Protein AF-A0A942FZU7-F1 (afdb_monomer_lite)

Sequence (211 aa):
MCASRILAIMLAAFLALPGAPLAQSGDKRADAAREQARRLQQANRALERDKAELTKEKAASEARAQEAEGRLGALRRNLAVANRRAAELGGELDALRGERDRLTQRLAETEKRLAETGDNLRRESGERKRIEALAAQHAAQHGQTIAQCEERNAKLHGEGVALLEHYRAKSCFAAALQAEPFTGLKRVEVENFVEDARDRLDGLRLAAPSR

pLDDT: mean 83.43, std 19.6, range [34.38, 98.69]

Foldseek 3Di:
DDDDDDDDDDDDDDDDDDDDDDDDDVPVVVVVVVVVVVVVVVVVVVVVVVVVVVVVVVVVVVVVVVVVVVVVVVVVVVVVVVVVVVVVVVVVVVVVVVVVVVVVVVVVVVVVVVVVVVVVVVVVVVVVVVVVVVVVVVVVVVVVVVVLLVVLVVQLVVLVVVVVVVVVPCDPVNVVVCPDPPPNPSVVVVVVVVVVSVVSNVVSDDDDDDD

Radius of gyration: 77.98 Å; chains: 1; bounding box: 155×32×197 Å

Secondary structure (DSSP, 8-state):
------------------------SHHHHHHHHHHHHHHHHHHHHHHHHHHHHHHHHHHHHHHHHHHHHHHHHHHHHHHHHHHHHHHHHHHHHHHHHHHHHHHHHHHHHHHHHHHHHHHHHHHHHHHHHHHHHHHHHHHHHHHHHHHHHHHHHHHHHHHHHHHHHHHHT--HHHHHHHT-TTT-HHHHHHHHHHHHHHHHHHHTSPPPP--

Structure (mmCIF, N/CA/C/O backbone):
data_AF-A0A942FZU7-F1
#
_entry.id   AF-A0A942FZU7-F1
#
loop_
_atom_site.group_PDB
_atom_site.id
_atom_site.type_symbol
_atom_site.label_atom_id
_atom_site.label_alt_id
_atom_site.label_comp_id
_atom_site.label_asym_id
_atom_site.label_entity_id
_atom_site.label_seq_id
_atom_site.pdbx_PDB_ins_code
_atom_site.Cartn_x
_atom_site.Cartn_y
_atom_site.Cartn_z
_atom_site.occupancy
_atom_site.B_iso_or_equiv
_atom_site.auth_seq_id
_atom_site.auth_comp_id
_atom_site.auth_asym_id
_atom_site.auth_atom_id
_atom_site.pdbx_PDB_model_num
ATOM 1 N N . MET A 1 1 ? 89.648 -3.239 -59.047 1.00 39.09 1 MET A N 1
ATOM 2 C CA . MET A 1 1 ? 88.960 -4.276 -59.845 1.00 39.09 1 MET A CA 1
ATOM 3 C C . MET A 1 1 ? 88.250 -3.530 -60.970 1.00 39.09 1 MET A C 1
ATOM 5 O O . MET A 1 1 ? 87.216 -2.937 -60.720 1.00 39.09 1 MET A O 1
ATOM 9 N N . CYS A 1 2 ? 88.936 -3.178 -62.064 1.00 37.59 2 CYS A N 1
ATOM 10 C CA . CYS A 1 2 ? 89.372 -4.059 -63.169 1.00 37.59 2 CYS A CA 1
ATOM 11 C C . CYS A 1 2 ? 88.130 -4.724 -63.791 1.00 37.59 2 CYS A C 1
ATOM 13 O O . CYS A 1 2 ? 87.451 -5.444 -63.077 1.00 37.59 2 CYS A O 1
ATOM 15 N N . ALA A 1 3 ? 87.729 -4.506 -65.043 1.00 39.06 3 ALA A N 1
ATOM 16 C CA . ALA A 1 3 ? 88.488 -4.332 -66.282 1.00 39.06 3 ALA A CA 1
ATOM 17 C C . ALA A 1 3 ? 87.652 -3.472 -67.266 1.00 39.06 3 ALA A C 1
ATOM 19 O O . ALA A 1 3 ? 86.431 -3.538 -67.242 1.00 39.06 3 ALA A O 1
ATOM 20 N N . SER A 1 4 ? 88.172 -2.541 -68.070 1.00 40.50 4 SER A N 1
ATOM 21 C CA . SER A 1 4 ? 89.326 -2.555 -68.981 1.00 40.50 4 SER A CA 1
ATOM 22 C C . SER A 1 4 ? 89.200 -3.530 -70.161 1.00 40.50 4 SER A C 1
ATOM 24 O O . SER A 1 4 ? 89.523 -4.702 -70.045 1.00 40.50 4 SER A O 1
ATOM 26 N N . ARG A 1 5 ? 88.820 -2.962 -71.314 1.00 41.66 5 ARG A N 1
ATOM 27 C CA . ARG A 1 5 ? 89.553 -3.035 -72.594 1.00 41.66 5 ARG A CA 1
ATOM 28 C C . ARG A 1 5 ? 90.058 -4.406 -73.056 1.00 41.66 5 ARG A C 1
ATOM 30 O O . ARG A 1 5 ? 91.164 -4.783 -72.697 1.00 41.66 5 ARG A O 1
ATOM 37 N N . ILE A 1 6 ? 89.338 -5.014 -73.997 1.00 48.53 6 ILE A N 1
ATOM 38 C CA . ILE A 1 6 ? 89.794 -5.988 -75.012 1.00 48.53 6 ILE A CA 1
ATOM 39 C C . ILE A 1 6 ? 88.745 -5.841 -76.140 1.00 48.53 6 ILE A C 1
ATOM 41 O O . ILE A 1 6 ? 87.562 -5.867 -75.836 1.00 48.53 6 ILE A O 1
ATOM 45 N N . LEU A 1 7 ? 88.991 -5.604 -77.425 1.00 43.97 7 LEU A N 1
ATOM 46 C CA . LEU A 1 7 ? 90.182 -5.606 -78.257 1.00 43.97 7 LEU A CA 1
ATOM 47 C C . LEU A 1 7 ? 89.818 -4.758 -79.487 1.00 43.97 7 LEU A C 1
ATOM 49 O O . LEU A 1 7 ? 88.857 -5.055 -80.194 1.00 43.97 7 LEU A O 1
ATOM 53 N N . ALA A 1 8 ? 90.575 -3.698 -79.737 1.00 38.75 8 ALA A N 1
ATOM 54 C CA . ALA A 1 8 ? 90.775 -3.228 -81.096 1.00 38.75 8 ALA A CA 1
ATOM 55 C C . ALA A 1 8 ? 91.622 -4.278 -81.825 1.00 38.75 8 ALA A C 1
ATOM 57 O O . ALA A 1 8 ? 92.575 -4.744 -81.217 1.00 38.75 8 ALA A O 1
ATOM 58 N N . ILE A 1 9 ? 91.280 -4.629 -83.067 1.00 42.62 9 ILE A N 1
ATOM 59 C CA . ILE A 1 9 ? 92.167 -4.986 -84.199 1.00 42.62 9 ILE A CA 1
ATOM 60 C C . ILE A 1 9 ? 91.301 -5.721 -85.233 1.00 42.62 9 ILE A C 1
ATOM 62 O O . ILE A 1 9 ? 90.905 -6.858 -85.021 1.00 42.62 9 ILE A O 1
ATOM 66 N N . MET A 1 10 ? 90.998 -5.039 -86.335 1.00 36.69 10 MET A N 1
ATOM 67 C CA . MET A 1 10 ? 90.989 -5.562 -87.711 1.00 36.69 10 MET A CA 1
ATOM 68 C C . MET A 1 10 ? 90.800 -4.341 -88.618 1.00 36.69 10 MET A C 1
ATOM 70 O O . MET A 1 10 ? 89.716 -4.018 -89.097 1.00 36.69 10 MET A O 1
ATOM 74 N N . LEU A 1 11 ? 91.893 -3.583 -88.709 1.00 36.12 11 LEU A N 1
ATOM 75 C CA . LEU A 1 11 ? 92.109 -2.469 -89.619 1.00 36.12 11 LEU A CA 1
ATOM 76 C C . LEU A 1 11 ? 92.790 -3.025 -90.878 1.00 36.12 11 LEU A C 1
ATOM 78 O O . LEU A 1 11 ? 93.714 -3.823 -90.745 1.00 36.12 11 LEU A O 1
ATOM 82 N N . ALA A 1 12 ? 92.402 -2.475 -92.033 1.00 36.44 12 ALA A N 1
ATOM 83 C CA . ALA A 1 12 ? 93.110 -2.492 -93.321 1.00 36.44 12 ALA A CA 1
ATOM 84 C C . ALA A 1 12 ? 93.042 -3.810 -94.121 1.00 36.44 12 ALA A C 1
ATOM 86 O O . ALA A 1 12 ? 93.213 -4.891 -93.585 1.00 36.44 12 ALA A O 1
ATOM 87 N N . ALA A 1 13 ? 92.863 -3.824 -95.437 1.00 36.22 13 ALA A N 1
ATOM 88 C CA . ALA A 1 13 ? 92.615 -2.792 -96.435 1.00 36.22 13 ALA A CA 1
ATOM 89 C C . ALA A 1 13 ? 92.307 -3.525 -97.750 1.00 36.22 13 ALA A C 1
ATOM 91 O O . ALA A 1 13 ? 93.001 -4.481 -98.073 1.00 36.22 13 ALA A O 1
ATOM 92 N N . PHE A 1 14 ? 91.329 -3.056 -98.522 1.00 35.38 14 PHE A N 1
ATOM 93 C CA . PHE A 1 14 ? 91.310 -3.187 -99.986 1.00 35.38 14 PHE A CA 1
ATOM 94 C C . PHE A 1 14 ? 90.301 -2.144 -100.505 1.00 35.38 14 PHE A C 1
ATOM 96 O O . PHE A 1 14 ? 89.102 -2.277 -100.289 1.00 35.38 14 PHE A O 1
ATOM 103 N N . LEU A 1 15 ? 90.745 -0.916 -100.800 1.00 39.41 15 LEU A N 1
ATOM 104 C CA . LEU A 1 15 ? 91.088 -0.442 -102.151 1.00 39.41 15 LEU A CA 1
ATOM 105 C C . LEU A 1 15 ? 89.980 -0.700 -103.186 1.00 39.41 15 LEU A C 1
ATOM 107 O O . LEU A 1 15 ? 89.928 -1.779 -103.763 1.00 39.41 15 LEU A O 1
ATOM 111 N N . ALA A 1 16 ? 89.143 0.319 -103.425 1.00 34.38 16 ALA A N 1
ATOM 112 C CA . ALA A 1 16 ? 88.860 0.909 -104.746 1.00 34.38 16 ALA A CA 1
ATOM 113 C C . ALA A 1 16 ? 87.584 1.783 -104.700 1.00 34.38 16 ALA A C 1
ATOM 115 O O . ALA A 1 16 ? 86.474 1.283 -104.548 1.00 34.38 16 ALA A O 1
ATOM 116 N N . LEU A 1 17 ? 87.747 3.101 -104.866 1.00 43.62 17 LEU A N 1
ATOM 117 C CA . LEU A 1 17 ? 86.750 3.972 -105.517 1.00 43.62 17 LEU A CA 1
ATOM 118 C C . LEU A 1 17 ? 86.900 3.774 -107.046 1.00 43.62 17 LEU A C 1
ATOM 120 O O . LEU A 1 17 ? 88.018 3.438 -107.449 1.00 43.62 17 LEU A O 1
ATOM 124 N N . PRO A 1 18 ? 85.890 4.021 -107.915 1.00 51.38 18 PRO A N 1
ATOM 125 C CA . PRO A 1 18 ? 84.999 5.191 -107.860 1.00 51.38 18 PRO A CA 1
ATOM 126 C C . PRO A 1 18 ? 83.527 4.938 -108.275 1.00 51.38 18 PRO A C 1
ATOM 128 O O . PRO A 1 18 ? 83.180 3.888 -108.802 1.00 51.38 18 PRO A O 1
ATOM 131 N N . GLY A 1 19 ? 82.668 5.951 -108.100 1.00 38.44 19 GLY A N 1
ATOM 132 C CA . GLY A 1 19 ? 81.395 6.053 -108.830 1.00 38.44 19 GLY A CA 1
ATOM 133 C C . GLY A 1 19 ? 80.167 6.347 -107.968 1.00 38.44 19 GLY A C 1
ATOM 134 O O . GLY A 1 19 ? 79.408 5.449 -107.625 1.00 38.44 19 GLY A O 1
ATOM 135 N N . ALA A 1 20 ? 79.925 7.625 -107.670 1.00 44.97 20 ALA A N 1
ATOM 136 C CA . ALA A 1 20 ? 78.548 8.125 -107.589 1.00 44.97 20 ALA A CA 1
ATOM 137 C C . ALA A 1 20 ? 77.977 8.205 -109.027 1.00 44.97 20 ALA A C 1
ATOM 139 O O . ALA A 1 20 ? 78.785 8.248 -109.958 1.00 44.97 20 ALA A O 1
ATOM 140 N N . PRO A 1 21 ? 76.655 8.314 -109.264 1.00 56.47 21 PRO A N 1
ATOM 141 C CA . PRO A 1 21 ? 75.568 8.551 -108.313 1.00 56.47 21 PRO A CA 1
ATOM 142 C C . PRO A 1 21 ? 74.389 7.571 -108.494 1.00 56.47 21 PRO A C 1
ATOM 144 O O . PRO A 1 21 ? 74.347 6.800 -109.443 1.00 56.47 21 PRO A O 1
ATOM 147 N N . LEU A 1 22 ? 73.410 7.615 -107.587 1.00 40.34 22 LEU A N 1
ATOM 148 C CA . LEU A 1 22 ? 71.980 7.754 -107.911 1.00 40.34 22 LEU A CA 1
ATOM 149 C C . LEU A 1 22 ? 71.156 7.619 -106.627 1.00 40.34 22 LEU A C 1
ATOM 151 O O . LEU A 1 22 ? 70.978 6.550 -106.043 1.00 40.34 22 LEU A O 1
ATOM 155 N N . ALA A 1 23 ? 70.649 8.770 -106.200 1.00 50.28 23 ALA A N 1
ATOM 156 C CA . ALA A 1 23 ? 69.466 8.876 -105.377 1.00 50.28 23 ALA A CA 1
ATOM 157 C C . ALA A 1 23 ? 68.307 8.109 -106.033 1.00 50.28 23 ALA A C 1
ATOM 159 O O . ALA A 1 23 ? 68.027 8.354 -107.200 1.00 50.28 23 ALA A O 1
ATOM 160 N N . GLN A 1 24 ? 67.662 7.209 -105.281 1.00 46.28 24 GLN A N 1
ATOM 161 C CA . GLN A 1 24 ? 66.230 6.843 -105.347 1.00 46.28 24 GLN A CA 1
ATOM 162 C C . GLN A 1 24 ? 65.976 5.548 -104.555 1.00 46.28 24 GLN A C 1
ATOM 164 O O . GLN A 1 24 ? 65.685 4.483 -105.087 1.00 46.28 24 GLN A O 1
ATOM 169 N N . SER A 1 25 ? 66.095 5.628 -103.229 1.00 44.81 25 SER A N 1
ATOM 170 C CA . SER A 1 25 ? 65.437 4.678 -102.308 1.00 44.81 25 SER A CA 1
ATOM 171 C C . SER A 1 25 ? 65.172 5.258 -100.906 1.00 44.81 25 SER A C 1
ATOM 173 O O . SER A 1 25 ? 64.647 4.561 -100.037 1.00 44.81 25 SER A O 1
ATOM 175 N N . GLY A 1 26 ? 65.479 6.547 -100.686 1.00 49.75 26 GLY A N 1
ATOM 176 C CA . GLY A 1 26 ? 65.226 7.262 -99.432 1.00 49.75 26 GLY A CA 1
ATOM 177 C C . GLY A 1 26 ? 63.754 7.616 -99.198 1.00 49.75 26 GLY A C 1
ATOM 178 O O . GLY A 1 26 ? 63.309 7.563 -98.056 1.00 49.75 26 GLY A O 1
ATOM 179 N N . ASP A 1 27 ? 62.975 7.879 -100.254 1.00 54.16 27 ASP A N 1
ATOM 180 C CA . ASP A 1 27 ? 61.601 8.391 -100.114 1.00 54.16 27 ASP A CA 1
ATOM 181 C C . ASP A 1 27 ? 60.630 7.369 -99.506 1.00 54.16 27 ASP A C 1
ATOM 183 O O . ASP A 1 27 ? 59.898 7.694 -98.577 1.00 54.16 27 ASP A O 1
ATOM 187 N N . LYS A 1 28 ? 60.701 6.085 -99.893 1.00 56.84 28 LYS A N 1
ATOM 188 C CA . LYS A 1 28 ? 59.831 5.042 -99.304 1.00 56.84 28 LYS A CA 1
ATOM 189 C C . LYS A 1 28 ? 60.127 4.775 -97.821 1.00 56.84 28 LYS A C 1
ATOM 191 O O . LYS A 1 28 ? 59.216 4.457 -97.061 1.00 56.84 28 LYS A O 1
ATOM 196 N N . ARG A 1 29 ? 61.391 4.899 -97.392 1.00 58.88 29 ARG A N 1
ATOM 197 C CA . ARG A 1 29 ? 61.785 4.764 -95.974 1.00 58.88 29 ARG A CA 1
ATOM 198 C C . ARG A 1 29 ? 61.457 6.029 -95.174 1.00 58.88 29 ARG A C 1
ATOM 200 O O . ARG A 1 29 ? 61.062 5.915 -94.018 1.00 58.88 29 ARG A O 1
ATOM 207 N N . ALA A 1 30 ? 61.573 7.210 -95.784 1.00 63.84 30 ALA A N 1
ATOM 208 C CA . ALA A 1 30 ? 61.204 8.484 -95.173 1.00 63.84 30 ALA A CA 1
ATOM 209 C C . ALA A 1 30 ? 59.684 8.615 -94.966 1.00 63.84 30 ALA A C 1
ATOM 211 O O . ALA A 1 30 ? 59.254 9.072 -93.907 1.00 63.84 30 ALA A O 1
ATOM 212 N N . ASP A 1 31 ? 58.868 8.156 -95.915 1.00 70.06 31 ASP A N 1
ATOM 213 C CA . ASP A 1 31 ? 57.407 8.180 -95.787 1.00 70.06 31 ASP A CA 1
ATOM 214 C C . ASP A 1 31 ? 56.890 7.126 -94.795 1.00 70.06 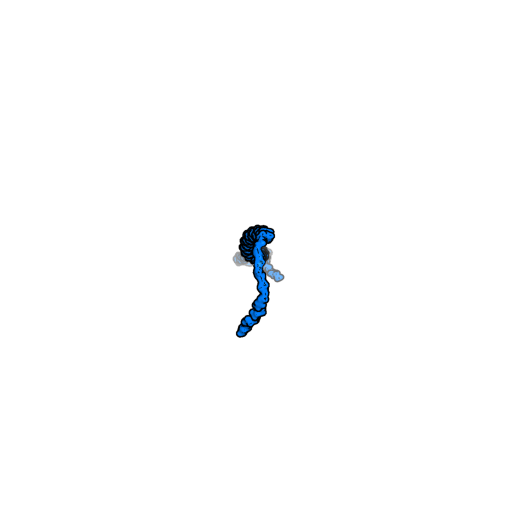31 ASP A C 1
ATOM 216 O O . ASP A 1 31 ? 56.066 7.452 -93.938 1.00 70.06 31 ASP A O 1
ATOM 220 N N . ALA A 1 32 ? 57.462 5.914 -94.780 1.00 73.50 32 ALA A N 1
ATOM 221 C CA . ALA A 1 32 ? 57.167 4.914 -93.748 1.00 73.50 32 ALA A CA 1
ATOM 222 C C . ALA A 1 32 ? 57.538 5.402 -92.330 1.00 73.50 32 ALA A C 1
ATOM 224 O O . ALA A 1 32 ? 56.783 5.191 -91.377 1.00 73.50 32 ALA A O 1
ATOM 225 N N . ALA A 1 33 ? 58.664 6.109 -92.179 1.00 76.38 33 ALA A N 1
ATOM 226 C CA . ALA A 1 33 ? 59.068 6.709 -90.906 1.00 76.38 33 ALA A CA 1
ATOM 227 C C . ALA A 1 33 ? 58.123 7.844 -90.461 1.00 76.38 33 ALA A C 1
ATOM 229 O O . ALA A 1 33 ? 57.814 7.967 -89.274 1.00 76.38 33 ALA A O 1
ATOM 230 N N . ARG A 1 34 ? 57.606 8.652 -91.397 1.00 81.00 34 ARG A N 1
ATOM 231 C CA . ARG A 1 34 ? 56.612 9.704 -91.112 1.00 81.00 34 ARG A CA 1
ATOM 232 C C . ARG A 1 34 ? 55.261 9.130 -90.691 1.00 81.00 34 ARG A C 1
ATOM 234 O O . ARG A 1 34 ? 54.642 9.658 -89.768 1.00 81.00 34 ARG A O 1
ATOM 241 N N . GLU A 1 35 ? 54.803 8.054 -91.324 1.00 82.44 35 GLU A N 1
ATOM 242 C CA . GLU A 1 35 ? 53.575 7.361 -90.919 1.00 82.44 35 GLU A CA 1
ATOM 243 C C . GLU A 1 35 ? 53.699 6.735 -89.525 1.00 82.44 35 GLU A C 1
ATOM 245 O O . GLU A 1 35 ? 52.790 6.881 -88.703 1.00 82.44 35 GLU A O 1
ATOM 250 N N . GLN A 1 36 ? 54.839 6.109 -89.214 1.00 83.25 36 GLN A N 1
ATOM 251 C CA . GLN A 1 36 ? 55.126 5.604 -87.869 1.00 83.25 36 GLN A CA 1
ATOM 252 C C . GLN A 1 36 ? 55.161 6.735 -86.832 1.00 83.25 36 GLN A C 1
ATOM 254 O O . GLN A 1 36 ? 54.542 6.609 -85.776 1.00 83.25 36 GLN A O 1
ATOM 259 N N . ALA A 1 37 ? 55.787 7.873 -87.146 1.00 84.75 37 ALA A N 1
ATOM 260 C CA . ALA A 1 37 ? 55.800 9.043 -86.268 1.00 84.75 37 ALA A CA 1
ATOM 261 C C . ALA A 1 37 ? 54.388 9.607 -86.014 1.00 84.75 37 ALA A C 1
ATOM 263 O O . ALA A 1 37 ? 54.061 9.958 -84.880 1.00 84.75 37 ALA A O 1
ATOM 264 N N . ARG A 1 38 ? 53.513 9.639 -87.031 1.00 87.44 38 ARG A N 1
ATOM 265 C CA . ARG A 1 38 ? 52.104 10.053 -86.876 1.00 87.44 38 ARG A CA 1
ATOM 266 C C . ARG A 1 38 ? 51.313 9.091 -85.989 1.00 87.44 38 ARG A C 1
ATOM 268 O O . ARG A 1 38 ? 50.569 9.553 -85.126 1.00 87.44 38 ARG A O 1
ATOM 275 N N . ARG A 1 39 ? 51.493 7.776 -86.156 1.00 88.44 39 ARG A N 1
ATOM 276 C CA . ARG A 1 39 ? 50.861 6.758 -85.294 1.00 88.44 39 ARG A CA 1
ATOM 277 C C . ARG A 1 39 ? 51.338 6.874 -83.848 1.00 88.44 39 ARG A C 1
ATOM 279 O O . ARG A 1 39 ? 50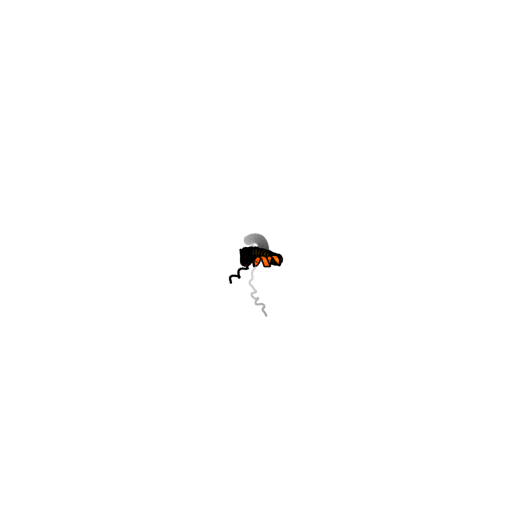.512 6.854 -82.944 1.00 88.44 39 ARG A O 1
ATOM 286 N N . LEU A 1 40 ? 52.638 7.078 -83.628 1.00 88.38 40 LEU A N 1
ATOM 287 C CA . LEU A 1 40 ? 53.199 7.314 -82.293 1.00 88.38 40 LEU A CA 1
ATOM 288 C C . LEU A 1 40 ? 52.666 8.608 -81.667 1.00 88.38 40 LEU A C 1
ATOM 290 O O . LEU A 1 40 ? 52.331 8.630 -80.487 1.00 88.38 40 LEU A O 1
ATOM 294 N N . GLN A 1 41 ? 52.517 9.680 -82.447 1.00 90.50 41 GLN A N 1
ATOM 295 C CA . GLN A 1 41 ? 51.932 10.930 -81.962 1.00 90.50 41 GLN A CA 1
ATOM 296 C C . GLN A 1 41 ? 50.449 10.770 -81.591 1.00 90.50 41 GLN A C 1
ATOM 298 O O . GLN A 1 41 ? 50.008 11.316 -80.580 1.00 90.50 41 GLN A O 1
ATOM 303 N N . GLN A 1 42 ? 49.675 10.025 -82.385 1.00 91.25 42 GLN A N 1
ATOM 304 C CA . GLN A 1 42 ? 48.279 9.699 -82.077 1.00 91.25 42 GLN A CA 1
ATOM 305 C C . GLN A 1 42 ? 48.167 8.811 -80.832 1.00 91.25 42 GLN A C 1
ATOM 307 O O . GLN A 1 42 ? 47.351 9.107 -79.964 1.00 91.25 42 GLN A O 1
ATOM 312 N N . ALA A 1 43 ? 49.027 7.797 -80.705 1.00 91.31 43 ALA A N 1
ATOM 313 C CA . ALA A 1 43 ? 49.101 6.937 -79.528 1.00 91.31 43 ALA A CA 1
ATOM 314 C C . ALA A 1 43 ? 49.472 7.731 -78.266 1.00 91.31 43 ALA A C 1
ATOM 316 O O . ALA A 1 43 ? 48.809 7.591 -77.247 1.00 91.31 43 ALA A O 1
ATOM 317 N N . ASN A 1 44 ? 50.449 8.643 -78.339 1.00 92.31 44 ASN A N 1
ATOM 318 C CA . ASN A 1 44 ? 50.787 9.526 -77.220 1.00 92.31 44 ASN A CA 1
ATOM 319 C C . ASN A 1 44 ? 49.614 10.432 -76.830 1.00 92.31 44 ASN A C 1
ATOM 321 O O . ASN A 1 44 ? 49.344 10.608 -75.650 1.00 92.31 44 ASN A O 1
ATOM 325 N N . ARG A 1 45 ? 48.870 10.978 -77.799 1.00 92.50 45 ARG A N 1
ATOM 326 C CA . ARG A 1 45 ? 47.669 11.779 -77.504 1.00 92.50 45 ARG A CA 1
ATOM 327 C C . ARG A 1 45 ? 46.551 10.951 -76.869 1.00 92.50 45 ARG A C 1
ATOM 329 O O . ARG A 1 45 ? 45.841 11.490 -76.028 1.00 92.50 45 ARG A O 1
ATOM 336 N N . ALA A 1 46 ? 46.377 9.692 -77.271 1.00 93.12 46 ALA A N 1
ATOM 337 C CA . ALA A 1 46 ? 45.427 8.777 -76.642 1.00 93.12 46 ALA A CA 1
ATOM 338 C C . ALA A 1 46 ? 45.852 8.462 -75.200 1.00 93.12 46 ALA A C 1
ATOM 340 O O . ALA A 1 46 ? 45.080 8.697 -74.283 1.00 93.12 46 ALA A O 1
ATOM 341 N N . LEU A 1 47 ? 47.121 8.103 -74.983 1.00 93.44 47 LEU A N 1
ATOM 342 C CA . LEU A 1 47 ? 47.667 7.846 -73.648 1.00 93.44 47 LEU A CA 1
ATOM 343 C C . LEU A 1 47 ? 47.562 9.058 -72.715 1.00 93.44 47 LEU A C 1
ATOM 345 O O . LEU A 1 47 ? 47.274 8.896 -71.536 1.00 93.44 47 LEU A O 1
ATOM 349 N N . GLU A 1 48 ? 47.785 10.276 -73.212 1.00 93.75 48 GLU A N 1
ATOM 350 C CA . GLU A 1 48 ? 47.609 11.488 -72.403 1.00 93.75 48 GLU A CA 1
ATOM 351 C C . GLU A 1 48 ? 46.134 11.738 -72.039 1.00 93.75 48 GLU A C 1
ATOM 353 O O . GLU A 1 48 ? 45.851 12.200 -70.934 1.00 93.75 48 GLU A O 1
ATOM 358 N N . ARG A 1 49 ? 45.179 11.382 -72.912 1.00 93.94 49 ARG A N 1
ATOM 359 C CA . ARG A 1 49 ? 43.742 11.428 -72.583 1.00 93.94 49 ARG A CA 1
ATOM 360 C C . ARG A 1 49 ? 43.378 10.378 -71.541 1.00 93.94 49 ARG A C 1
ATOM 362 O O . ARG A 1 49 ? 42.752 10.736 -70.551 1.00 93.94 49 ARG A O 1
ATOM 369 N N . ASP A 1 50 ? 43.840 9.146 -71.716 1.00 94.31 50 ASP A N 1
ATOM 370 C CA . ASP A 1 50 ? 43.568 8.044 -70.792 1.00 94.31 50 ASP A CA 1
ATOM 371 C C . ASP A 1 50 ? 44.168 8.334 -69.409 1.00 94.31 50 ASP A C 1
ATOM 373 O O . ASP A 1 50 ? 43.514 8.151 -68.388 1.00 94.31 50 ASP A O 1
ATOM 377 N N . LYS A 1 51 ? 45.388 8.889 -69.341 1.00 94.56 51 LYS A N 1
ATOM 378 C CA . LYS A 1 51 ? 45.975 9.368 -68.078 1.00 94.56 51 LYS A CA 1
ATOM 379 C C . LYS A 1 51 ? 45.137 10.478 -67.443 1.00 94.56 51 LYS A C 1
ATOM 381 O O . LYS A 1 51 ? 44.946 10.476 -66.227 1.00 94.56 51 LYS A O 1
ATOM 386 N N . ALA A 1 52 ? 44.652 11.436 -68.232 1.00 94.88 52 ALA A N 1
ATOM 387 C CA . ALA A 1 52 ? 43.807 12.517 -67.729 1.00 94.88 52 ALA A CA 1
ATOM 388 C C . ALA A 1 52 ? 42.438 12.008 -67.236 1.00 94.88 52 ALA A C 1
ATOM 390 O O . ALA A 1 52 ? 41.884 12.554 -66.285 1.00 94.88 52 ALA A O 1
ATOM 391 N N . GLU A 1 53 ? 41.890 10.964 -67.855 1.00 95.88 53 GLU A N 1
ATOM 392 C CA . GLU A 1 53 ? 40.641 10.324 -67.440 1.00 95.88 53 GLU A CA 1
ATOM 393 C C . GLU A 1 53 ?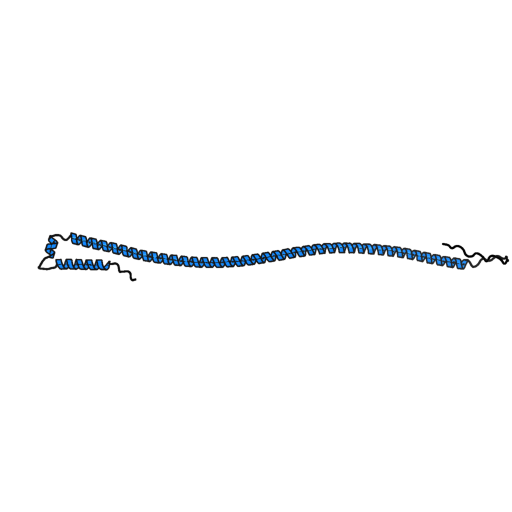 40.843 9.494 -66.169 1.00 95.88 53 GLU A C 1
ATOM 395 O O . GLU A 1 53 ? 40.182 9.749 -65.164 1.00 95.88 53 GLU A O 1
ATOM 400 N N . LEU A 1 54 ? 41.855 8.624 -66.141 1.00 95.56 54 LEU A N 1
ATOM 401 C CA . LEU A 1 54 ? 42.203 7.819 -64.966 1.00 95.56 54 LEU A CA 1
ATOM 402 C C . LEU A 1 54 ? 42.557 8.679 -63.746 1.00 95.56 54 LEU A C 1
ATOM 404 O O . LEU A 1 54 ? 42.214 8.330 -62.618 1.00 95.56 54 LEU A O 1
ATOM 408 N N . THR A 1 55 ? 43.224 9.821 -63.935 1.00 95.88 55 THR A N 1
ATOM 409 C CA . THR A 1 55 ? 43.508 10.750 -62.824 1.00 95.88 55 THR A CA 1
ATOM 410 C C . THR A 1 55 ? 42.241 11.411 -62.287 1.00 95.88 55 THR A C 1
ATOM 412 O O . THR A 1 55 ? 42.109 11.551 -61.070 1.00 95.88 55 THR A O 1
ATOM 415 N N . LYS A 1 56 ? 41.278 11.758 -63.151 1.00 96.50 56 LYS A N 1
ATOM 416 C CA . LYS A 1 56 ? 39.961 12.263 -62.727 1.00 96.50 56 LYS A CA 1
ATOM 417 C C . LYS A 1 56 ? 39.151 11.200 -61.994 1.00 96.50 56 LYS A C 1
ATOM 419 O O . LYS A 1 56 ? 38.583 11.496 -60.947 1.00 96.50 56 LYS A O 1
ATOM 424 N N . GLU A 1 57 ? 39.111 9.976 -62.511 1.00 96.12 57 GLU A N 1
ATOM 425 C CA . GLU A 1 57 ? 38.411 8.859 -61.872 1.00 96.12 57 GLU A CA 1
ATOM 426 C C . GLU A 1 57 ? 39.015 8.517 -60.513 1.00 96.12 57 GLU A C 1
ATOM 428 O O . GLU A 1 57 ? 38.282 8.356 -59.537 1.00 96.12 57 GLU A O 1
ATOM 433 N N . LYS A 1 58 ? 40.350 8.481 -60.419 1.00 96.00 58 LYS A N 1
ATOM 434 C CA . LYS A 1 58 ? 41.056 8.276 -59.154 1.00 96.00 58 LYS A CA 1
ATOM 435 C C . LYS A 1 58 ? 40.699 9.362 -58.141 1.00 96.00 58 LYS A C 1
ATOM 437 O O . LYS A 1 58 ? 40.297 9.029 -57.031 1.00 96.00 58 LYS A O 1
ATOM 442 N N . ALA A 1 59 ? 40.761 10.636 -58.534 1.00 96.56 59 ALA A N 1
ATOM 443 C CA . ALA A 1 59 ? 40.389 11.746 -57.657 1.00 96.56 59 ALA A CA 1
ATOM 444 C C . ALA A 1 59 ? 38.915 11.668 -57.213 1.00 96.56 59 ALA A C 1
ATOM 446 O O . ALA A 1 59 ? 38.600 11.888 -56.045 1.00 96.56 59 ALA A O 1
ATOM 447 N N . ALA A 1 60 ? 38.002 11.301 -58.119 1.00 97.12 60 ALA A N 1
ATOM 448 C CA . ALA A 1 60 ? 36.588 11.120 -57.797 1.00 97.12 60 ALA A CA 1
ATOM 449 C C . ALA A 1 60 ? 36.352 9.935 -56.844 1.00 97.12 60 ALA A C 1
ATOM 451 O O . ALA A 1 60 ? 35.536 10.032 -55.927 1.00 97.12 60 ALA A O 1
ATOM 452 N N . SER A 1 61 ? 37.064 8.823 -57.037 1.00 95.94 61 SER A N 1
ATOM 453 C CA . SER A 1 61 ? 36.995 7.653 -56.159 1.00 95.94 61 SER A CA 1
ATOM 454 C C . SER A 1 61 ? 37.564 7.952 -54.773 1.00 95.94 61 SER A C 1
ATOM 456 O O . SER A 1 61 ? 36.959 7.566 -53.776 1.00 95.94 61 SER A O 1
ATOM 458 N N . GLU A 1 62 ? 38.688 8.665 -54.691 1.00 96.88 62 GLU A N 1
ATOM 459 C CA . GLU A 1 62 ? 39.286 9.104 -53.425 1.00 96.88 62 GLU A CA 1
ATOM 460 C C . GLU A 1 62 ? 38.342 10.046 -52.664 1.00 96.88 62 GLU A C 1
ATOM 462 O O . GLU A 1 62 ? 38.122 9.852 -51.470 1.00 96.88 62 GLU A O 1
ATOM 467 N N . ALA A 1 63 ? 37.695 10.992 -53.354 1.00 97.25 63 ALA A N 1
ATOM 468 C CA . ALA A 1 63 ? 36.698 11.871 -52.744 1.00 97.25 63 ALA A CA 1
ATOM 469 C C . ALA A 1 63 ? 35.488 11.091 -52.190 1.00 97.25 63 ALA A C 1
ATOM 471 O O . ALA A 1 63 ? 35.052 11.335 -51.064 1.00 97.25 63 ALA A O 1
ATOM 472 N N . ARG A 1 64 ? 34.970 10.108 -52.942 1.00 97.19 64 ARG A N 1
ATOM 473 C CA . ARG A 1 64 ? 33.875 9.236 -52.474 1.00 97.19 64 ARG A CA 1
ATOM 474 C C . ARG A 1 64 ? 34.291 8.369 -51.287 1.00 97.19 64 ARG A C 1
ATOM 476 O O . ARG A 1 64 ? 33.485 8.172 -50.380 1.00 97.19 64 ARG A O 1
ATOM 483 N N . ALA A 1 65 ? 35.523 7.858 -51.279 1.00 97.00 65 ALA A N 1
ATOM 484 C CA . ALA A 1 65 ? 36.057 7.080 -50.164 1.00 97.00 65 ALA A CA 1
ATOM 485 C C . ALA A 1 65 ? 36.153 7.935 -48.891 1.00 97.00 65 ALA A C 1
ATOM 487 O O . ALA A 1 65 ? 35.639 7.529 -47.851 1.00 97.00 65 ALA A O 1
ATOM 488 N N . GLN A 1 66 ? 36.694 9.154 -48.993 1.00 97.38 66 GLN A N 1
ATOM 489 C CA . GLN A 1 66 ? 36.758 10.101 -47.875 1.00 97.38 66 GLN A CA 1
ATOM 490 C C . GLN A 1 66 ? 35.365 10.466 -47.342 1.00 97.38 66 GLN A C 1
ATOM 492 O O . GLN A 1 66 ? 35.148 10.509 -46.130 1.00 97.38 66 GLN A O 1
ATOM 497 N N . GLU A 1 67 ? 34.389 10.688 -48.226 1.00 97.69 67 GLU A N 1
ATOM 498 C CA . GLU A 1 67 ? 33.011 10.959 -47.812 1.00 97.69 67 GLU A CA 1
ATOM 499 C C . GLU A 1 67 ? 32.377 9.752 -47.101 1.00 97.69 67 GLU A C 1
ATOM 501 O O . GLU A 1 67 ? 31.741 9.903 -46.052 1.00 97.69 67 GLU A O 1
ATOM 506 N N . ALA A 1 68 ? 32.563 8.546 -47.643 1.00 97.25 68 ALA A N 1
ATOM 507 C CA . ALA A 1 68 ? 32.065 7.314 -47.043 1.00 97.25 68 ALA A CA 1
ATOM 508 C C . ALA A 1 68 ? 32.692 7.060 -45.662 1.00 97.25 68 ALA A C 1
ATOM 510 O O . ALA A 1 68 ? 31.975 6.721 -44.720 1.00 97.25 68 ALA A O 1
ATOM 511 N N . GLU A 1 69 ? 33.996 7.290 -45.507 1.00 97.50 69 GLU A N 1
ATOM 512 C CA . GLU A 1 69 ? 34.696 7.214 -44.222 1.00 97.50 69 GLU A CA 1
ATOM 513 C C . GLU A 1 69 ? 34.162 8.243 -43.219 1.00 97.50 69 GLU A C 1
ATOM 515 O O . GLU A 1 69 ? 33.896 7.901 -42.062 1.00 97.50 69 GLU A O 1
ATOM 520 N N . GLY A 1 70 ? 33.912 9.479 -43.663 1.00 98.06 70 GLY A N 1
ATOM 521 C CA . GLY A 1 70 ? 33.287 10.519 -42.847 1.00 98.06 70 GLY A CA 1
ATOM 522 C C . GLY A 1 70 ? 31.891 10.119 -42.355 1.00 98.06 70 GLY A C 1
ATOM 523 O O . GLY A 1 70 ? 31.587 10.238 -41.162 1.00 98.06 70 GLY A O 1
ATOM 524 N N . ARG A 1 71 ? 31.058 9.570 -43.250 1.00 97.81 71 ARG A N 1
ATOM 525 C CA . ARG A 1 71 ? 29.717 9.055 -42.923 1.00 97.81 71 ARG A CA 1
ATOM 526 C C . ARG A 1 71 ? 29.784 7.868 -41.962 1.00 97.81 71 ARG A C 1
ATOM 528 O O . ARG A 1 71 ? 29.048 7.851 -40.976 1.00 97.81 71 ARG A O 1
ATOM 535 N N . LEU A 1 72 ? 30.688 6.913 -42.184 1.00 97.88 72 LEU A N 1
ATOM 536 C CA . LEU A 1 72 ? 30.908 5.780 -41.278 1.00 97.88 72 LEU A CA 1
ATOM 537 C C . LEU A 1 72 ? 31.361 6.247 -39.891 1.00 97.88 72 LEU A C 1
ATOM 539 O O . LEU A 1 72 ? 30.864 5.747 -38.882 1.00 97.88 72 LEU A O 1
ATOM 543 N N . GLY A 1 73 ? 32.255 7.234 -39.821 1.00 98.25 73 GLY A N 1
ATOM 544 C CA . GLY A 1 73 ? 32.678 7.848 -38.564 1.00 98.25 73 GLY A CA 1
ATOM 545 C C . GLY A 1 73 ? 31.517 8.506 -37.814 1.00 98.25 73 GLY A C 1
ATOM 546 O O . GLY A 1 73 ? 31.366 8.307 -36.607 1.00 98.25 73 GLY A O 1
ATOM 547 N N . ALA A 1 74 ? 30.656 9.243 -38.519 1.00 97.94 74 ALA A N 1
ATOM 548 C CA . ALA A 1 74 ? 29.462 9.852 -37.934 1.00 97.94 74 ALA A CA 1
ATOM 549 C C . ALA A 1 74 ? 28.458 8.802 -37.430 1.00 97.94 74 ALA A C 1
ATOM 551 O O . ALA A 1 74 ? 28.000 8.893 -36.291 1.00 97.94 74 ALA A O 1
ATOM 552 N N . LEU A 1 75 ? 28.173 7.769 -38.228 1.00 98.00 75 LEU A N 1
ATOM 553 C CA . LEU A 1 75 ? 27.276 6.677 -37.842 1.00 98.00 75 LEU A CA 1
ATOM 554 C C . LEU A 1 75 ? 27.794 5.913 -36.620 1.00 98.00 75 LEU A C 1
ATOM 556 O O . LEU A 1 75 ? 27.022 5.643 -35.704 1.00 98.00 75 LEU A O 1
ATOM 560 N N . ARG A 1 76 ? 29.101 5.629 -36.552 1.00 98.19 76 ARG A N 1
ATOM 561 C CA . ARG A 1 76 ? 29.724 4.988 -35.381 1.00 98.19 76 ARG A CA 1
ATOM 562 C C . ARG A 1 76 ? 29.563 5.827 -34.114 1.00 98.19 76 ARG A C 1
ATOM 564 O O . ARG A 1 76 ? 29.233 5.278 -33.065 1.00 98.19 76 ARG A O 1
ATOM 571 N N . ARG A 1 77 ? 29.750 7.149 -34.203 1.00 98.31 77 ARG A N 1
ATOM 572 C CA . ARG A 1 77 ? 29.521 8.061 -33.068 1.00 98.31 77 ARG A CA 1
ATOM 573 C C . ARG A 1 77 ? 28.059 8.058 -32.628 1.00 98.31 77 ARG A C 1
ATOM 575 O O . ARG A 1 77 ? 27.790 7.934 -31.437 1.00 98.31 77 ARG A O 1
ATOM 582 N N . ASN A 1 78 ? 27.127 8.131 -33.574 1.00 98.25 78 ASN A N 1
ATOM 583 C CA . ASN A 1 78 ? 25.696 8.117 -33.273 1.00 98.25 78 ASN A CA 1
ATOM 584 C C . ASN A 1 78 ? 25.261 6.796 -32.627 1.00 98.25 78 ASN A C 1
ATOM 586 O O . ASN A 1 78 ? 24.527 6.818 -31.644 1.00 98.25 78 ASN A O 1
ATOM 590 N N . LEU A 1 79 ? 25.763 5.661 -33.121 1.00 98.25 79 LEU A N 1
ATOM 591 C CA . LEU A 1 79 ? 25.507 4.344 -32.539 1.00 98.25 79 LEU A CA 1
ATOM 592 C C . LEU A 1 79 ? 26.054 4.247 -31.110 1.00 98.25 79 LEU A C 1
ATOM 594 O O . LEU A 1 79 ? 25.363 3.756 -30.223 1.00 98.25 79 LEU A O 1
ATOM 598 N N . ALA A 1 80 ? 27.257 4.770 -30.854 1.00 98.25 80 ALA A N 1
ATOM 599 C CA . ALA A 1 80 ? 27.816 4.805 -29.505 1.00 98.25 80 ALA A CA 1
ATOM 600 C C . ALA A 1 80 ? 26.958 5.645 -28.541 1.00 98.25 80 ALA A C 1
ATOM 602 O O . ALA A 1 80 ? 26.723 5.226 -27.409 1.00 98.25 80 ALA A O 1
ATOM 603 N N . VAL A 1 81 ? 26.455 6.803 -28.984 1.00 98.44 81 VAL A N 1
ATOM 604 C CA . VAL A 1 81 ? 25.544 7.643 -28.186 1.00 98.44 81 VAL A CA 1
ATOM 605 C C . VAL A 1 81 ? 24.206 6.941 -27.947 1.00 98.44 81 VAL A C 1
ATOM 607 O O . VAL A 1 81 ? 23.721 6.930 -26.819 1.00 98.44 81 VAL A O 1
ATOM 610 N N . ALA A 1 82 ? 23.623 6.326 -28.978 1.00 98.06 82 ALA A N 1
ATOM 611 C CA . ALA A 1 82 ? 22.364 5.596 -28.864 1.00 98.06 82 ALA A CA 1
ATOM 612 C C . ALA A 1 82 ? 22.476 4.413 -27.891 1.00 98.06 82 ALA A C 1
ATOM 614 O O . ALA A 1 82 ? 21.610 4.246 -27.039 1.00 98.06 82 ALA A O 1
ATOM 615 N N . ASN A 1 83 ? 23.571 3.650 -27.952 1.00 98.31 83 ASN A N 1
ATOM 616 C CA . ASN A 1 83 ? 23.813 2.535 -27.037 1.00 98.31 83 ASN A CA 1
ATOM 617 C C . ASN A 1 83 ? 23.974 2.995 -25.584 1.00 98.31 83 ASN A C 1
ATOM 619 O O . ASN A 1 83 ? 23.466 2.334 -24.684 1.00 98.31 83 ASN A O 1
ATOM 623 N N . ARG A 1 84 ? 24.641 4.134 -25.344 1.00 98.44 84 ARG A N 1
ATOM 624 C CA . ARG A 1 84 ? 24.736 4.714 -23.993 1.00 98.44 84 ARG A CA 1
ATOM 625 C C . ARG A 1 84 ? 23.363 5.093 -23.455 1.00 98.44 84 ARG A C 1
ATOM 627 O O . ARG A 1 84 ? 23.011 4.659 -22.368 1.00 98.44 84 ARG A O 1
ATOM 634 N N . ARG A 1 85 ? 22.559 5.798 -24.255 1.00 98.31 85 ARG A N 1
ATOM 635 C CA . ARG A 1 85 ? 21.183 6.156 -23.880 1.00 98.31 85 ARG A CA 1
ATOM 636 C C . ARG A 1 85 ? 20.314 4.929 -23.623 1.00 98.31 85 ARG A C 1
ATOM 638 O O . ARG A 1 85 ? 19.531 4.924 -22.685 1.00 98.31 85 ARG A O 1
ATOM 645 N N . ALA A 1 86 ? 20.449 3.884 -24.436 1.00 98.44 86 ALA A N 1
ATOM 646 C CA . ALA A 1 86 ? 19.719 2.638 -24.231 1.00 98.44 86 ALA A CA 1
ATOM 647 C C . ALA A 1 86 ? 20.109 1.958 -22.907 1.00 98.44 86 ALA A C 1
ATOM 649 O O . ALA A 1 86 ? 19.236 1.461 -22.202 1.00 98.44 86 ALA A O 1
ATOM 650 N N . ALA A 1 87 ? 21.397 1.970 -22.549 1.00 98.38 87 ALA A N 1
ATOM 651 C CA . ALA A 1 87 ? 21.868 1.445 -21.270 1.00 98.38 87 ALA A CA 1
ATOM 652 C C . ALA A 1 87 ? 21.380 2.288 -20.077 1.00 98.38 87 ALA A C 1
ATOM 654 O O . ALA A 1 87 ? 20.938 1.723 -19.082 1.00 98.38 87 ALA A O 1
ATOM 655 N N . GLU A 1 88 ? 21.411 3.619 -20.193 1.00 98.44 88 GLU A N 1
ATOM 656 C CA . GLU A 1 88 ? 20.892 4.552 -19.181 1.00 98.44 88 GLU A CA 1
ATOM 657 C C . GLU A 1 88 ? 19.395 4.325 -18.936 1.00 98.44 88 GLU A C 1
ATOM 659 O O . GLU A 1 88 ? 18.991 4.048 -17.808 1.00 98.44 88 GLU A O 1
ATOM 664 N N . LEU A 1 89 ? 18.587 4.325 -20.001 1.00 98.50 89 LEU A N 1
ATOM 665 C CA . LEU A 1 89 ? 17.148 4.061 -19.918 1.00 98.50 89 LEU A CA 1
ATOM 666 C C . LEU A 1 89 ? 16.844 2.655 -19.384 1.00 98.50 89 LEU A C 1
ATOM 668 O O . LEU A 1 89 ? 15.874 2.473 -18.654 1.00 98.50 89 LEU A O 1
ATOM 672 N N . GLY A 1 90 ? 17.666 1.657 -19.723 1.00 98.56 90 GLY A N 1
ATOM 673 C CA . GLY A 1 90 ? 17.563 0.315 -19.148 1.00 98.56 90 GLY A CA 1
ATOM 674 C C . GLY A 1 90 ? 17.761 0.322 -17.630 1.00 98.56 90 GLY A C 1
ATOM 675 O O . GLY A 1 90 ? 16.947 -0.244 -16.903 1.00 98.56 90 GLY A O 1
ATOM 676 N N . GLY A 1 91 ? 18.786 1.030 -17.149 1.00 98.56 91 GLY A N 1
ATOM 677 C CA . GLY A 1 91 ? 19.044 1.197 -15.718 1.00 98.56 91 GLY A CA 1
ATOM 678 C C . GLY A 1 91 ? 17.926 1.944 -14.988 1.00 98.56 91 GLY A C 1
ATOM 679 O O . GLY A 1 91 ? 17.508 1.521 -13.911 1.00 98.56 91 GLY A O 1
ATOM 680 N N . GLU A 1 92 ? 17.396 3.015 -15.583 1.00 98.50 92 GLU A N 1
ATOM 681 C CA . GLU A 1 92 ? 16.252 3.755 -15.033 1.00 98.50 92 GLU A CA 1
ATOM 682 C C . GLU A 1 92 ? 14.991 2.886 -14.948 1.00 98.50 92 GLU A C 1
ATOM 684 O O . GLU A 1 92 ? 14.296 2.899 -13.931 1.00 98.50 92 GLU A O 1
ATOM 689 N N . LEU A 1 93 ? 14.706 2.084 -15.979 1.00 98.56 93 LEU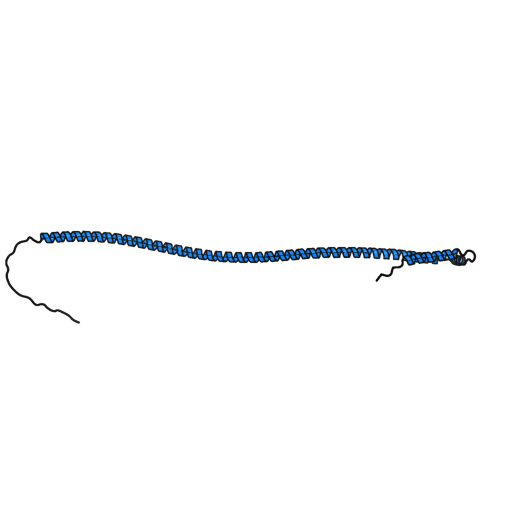 A N 1
ATOM 690 C CA . LEU A 1 93 ? 13.567 1.164 -15.976 1.00 98.56 93 LEU A CA 1
ATOM 691 C C . LEU A 1 93 ? 13.680 0.111 -14.873 1.00 98.56 93 LEU A C 1
ATOM 693 O O . LEU A 1 93 ? 12.686 -0.181 -14.206 1.00 98.56 93 LEU A O 1
ATOM 697 N N . ASP A 1 94 ? 14.865 -0.455 -14.664 1.00 98.56 94 ASP A N 1
ATOM 698 C CA . ASP A 1 94 ? 15.077 -1.446 -13.610 1.00 98.56 94 ASP A CA 1
ATOM 699 C C . ASP A 1 94 ? 15.005 -0.816 -12.210 1.00 98.56 94 ASP A C 1
ATOM 701 O O . ASP A 1 94 ? 14.418 -1.409 -11.299 1.00 98.56 94 ASP A O 1
ATOM 705 N N . ALA A 1 95 ? 15.490 0.420 -12.046 1.00 98.50 95 ALA A N 1
ATOM 706 C CA . ALA A 1 95 ? 15.324 1.183 -10.810 1.00 98.50 95 ALA A CA 1
ATOM 707 C C . ALA A 1 95 ? 13.840 1.450 -10.504 1.00 98.50 95 ALA A C 1
ATOM 709 O O . ALA A 1 95 ? 13.370 1.132 -9.408 1.00 98.50 95 ALA A O 1
ATOM 710 N N . LEU A 1 96 ? 13.077 1.942 -11.486 1.00 98.56 96 LEU A N 1
ATOM 711 C CA . LEU A 1 96 ? 11.639 2.198 -11.348 1.00 98.56 96 LEU A CA 1
ATOM 712 C C . LEU A 1 96 ? 10.847 0.919 -11.060 1.00 98.56 96 LEU A C 1
ATOM 714 O O . LEU A 1 96 ? 9.918 0.931 -10.251 1.00 98.56 96 LEU A O 1
ATOM 718 N N . ARG A 1 97 ? 11.215 -0.210 -11.678 1.00 98.62 97 ARG A N 1
ATOM 719 C CA . ARG A 1 97 ? 10.620 -1.518 -11.363 1.00 98.62 97 ARG A CA 1
ATOM 720 C C . ARG A 1 97 ? 10.866 -1.902 -9.909 1.00 98.62 97 ARG A C 1
ATOM 722 O O . ARG A 1 97 ? 9.912 -2.276 -9.228 1.00 98.62 97 ARG A O 1
ATOM 729 N N . GLY A 1 98 ? 12.101 -1.744 -9.429 1.00 98.69 98 GLY A N 1
ATOM 730 C CA . GLY A 1 98 ? 12.463 -2.007 -8.038 1.00 98.69 98 GLY A CA 1
ATOM 731 C C . GLY A 1 98 ? 11.719 -1.111 -7.045 1.00 98.69 98 GLY A C 1
ATOM 732 O O . GLY A 1 98 ? 11.249 -1.588 -6.011 1.00 98.69 98 GLY A O 1
ATOM 733 N N . GLU A 1 99 ? 11.552 0.175 -7.355 1.00 98.56 99 GLU A N 1
ATOM 734 C CA . GLU A 1 99 ? 10.747 1.093 -6.541 1.00 98.56 99 GLU A CA 1
ATOM 735 C C . GLU A 1 99 ? 9.269 0.707 -6.523 1.00 98.56 99 GLU A C 1
ATOM 737 O O . GLU A 1 99 ? 8.664 0.644 -5.451 1.00 98.56 99 GLU A O 1
ATOM 742 N N . ARG A 1 100 ? 8.697 0.376 -7.685 1.00 98.62 100 ARG A N 1
ATOM 743 C CA . ARG A 1 100 ? 7.318 -0.108 -7.799 1.00 98.62 100 ARG A CA 1
ATOM 744 C C . ARG A 1 100 ? 7.100 -1.365 -6.964 1.00 98.62 100 ARG A C 1
ATOM 746 O O . ARG A 1 100 ? 6.096 -1.448 -6.257 1.00 98.62 100 ARG A O 1
ATOM 753 N N . ASP A 1 101 ? 8.026 -2.320 -7.000 1.00 98.62 101 ASP A N 1
ATOM 754 C CA . ASP A 1 101 ? 7.932 -3.550 -6.205 1.00 98.62 101 ASP A CA 1
ATOM 755 C C . ASP A 1 101 ? 7.986 -3.258 -4.701 1.00 98.62 101 ASP A C 1
ATOM 757 O O . ASP A 1 101 ? 7.147 -3.751 -3.943 1.00 98.62 101 ASP A O 1
ATOM 761 N N . ARG A 1 102 ? 8.890 -2.373 -4.264 1.00 98.62 102 ARG A N 1
ATOM 762 C CA . ARG A 1 102 ? 8.957 -1.920 -2.864 1.00 98.62 102 ARG A CA 1
ATOM 763 C C . ARG A 1 102 ? 7.679 -1.212 -2.422 1.00 98.62 102 ARG A C 1
ATOM 765 O O . ARG A 1 102 ? 7.190 -1.468 -1.324 1.00 98.62 102 ARG A O 1
ATOM 772 N N . LEU A 1 103 ? 7.132 -0.322 -3.249 1.00 98.62 103 LEU A N 1
ATOM 773 C CA . LEU A 1 103 ? 5.881 0.378 -2.947 1.00 98.62 103 LEU A CA 1
ATOM 774 C C . LEU A 1 103 ? 4.702 -0.591 -2.870 1.00 98.62 103 LEU A C 1
ATOM 776 O O . LEU A 1 103 ? 3.887 -0.474 -1.961 1.00 98.62 103 LEU A O 1
ATOM 780 N N . THR A 1 104 ? 4.652 -1.582 -3.760 1.00 98.62 104 THR A N 1
ATOM 781 C CA . THR A 1 104 ? 3.617 -2.625 -3.751 1.00 98.62 104 THR A CA 1
ATOM 782 C C . THR A 1 104 ? 3.682 -3.456 -2.468 1.00 98.62 104 THR A C 1
ATOM 784 O O . THR A 1 104 ? 2.659 -3.686 -1.829 1.00 98.62 104 THR A O 1
ATOM 787 N N . GLN A 1 105 ? 4.884 -3.855 -2.038 1.00 98.62 105 GLN A N 1
ATOM 788 C CA . GLN A 1 105 ? 5.079 -4.575 -0.774 1.00 98.62 105 GLN A CA 1
ATOM 789 C C . GLN A 1 105 ? 4.667 -3.734 0.437 1.00 98.62 105 GLN A C 1
ATOM 791 O O . GLN A 1 105 ? 3.960 -4.225 1.315 1.00 98.62 105 GLN A O 1
ATOM 796 N N . ARG A 1 106 ? 5.064 -2.455 0.470 1.00 98.56 106 ARG A N 1
ATOM 797 C CA . ARG A 1 106 ? 4.674 -1.529 1.542 1.00 98.56 106 ARG A CA 1
ATOM 798 C C . ARG A 1 106 ? 3.165 -1.334 1.592 1.00 98.56 106 ARG A C 1
ATOM 800 O O . ARG A 1 106 ? 2.611 -1.345 2.684 1.00 98.56 106 ARG A O 1
ATOM 807 N N . LEU A 1 107 ? 2.510 -1.186 0.440 1.00 98.69 107 LEU A N 1
ATOM 808 C CA . LEU A 1 107 ? 1.059 -1.051 0.363 1.00 98.69 107 LEU A CA 1
ATOM 809 C C . LEU A 1 107 ? 0.372 -2.285 0.962 1.00 98.69 107 LEU A C 1
ATOM 811 O O . LEU A 1 107 ? -0.419 -2.139 1.892 1.00 98.69 107 LEU A O 1
ATOM 815 N N . ALA A 1 108 ? 0.764 -3.486 0.530 1.00 98.62 108 ALA A N 1
ATOM 816 C CA . ALA A 1 108 ? 0.215 -4.737 1.051 1.00 98.62 108 ALA A CA 1
ATOM 817 C C . ALA A 1 108 ? 0.427 -4.890 2.571 1.00 98.62 108 ALA A C 1
ATOM 819 O O . ALA A 1 108 ? -0.477 -5.311 3.294 1.00 98.62 108 ALA A O 1
ATOM 820 N N . GLU A 1 109 ? 1.602 -4.512 3.087 1.00 98.56 109 GLU A N 1
ATOM 821 C CA . GLU A 1 109 ? 1.864 -4.520 4.528 1.00 98.56 109 GLU A CA 1
ATOM 822 C C . GLU A 1 109 ? 0.973 -3.516 5.275 1.00 98.56 109 GLU A C 1
ATOM 824 O O . GLU A 1 109 ? 0.406 -3.845 6.320 1.00 98.56 109 GLU A O 1
ATOM 829 N N . THR A 1 110 ? 0.817 -2.300 4.746 1.00 98.44 110 THR A N 1
ATOM 830 C CA . THR A 1 110 ? -0.035 -1.278 5.368 1.00 98.44 110 THR A CA 1
ATOM 831 C C . THR A 1 110 ? -1.510 -1.659 5.354 1.00 98.44 110 THR A C 1
ATOM 833 O O . THR A 1 110 ? -2.184 -1.458 6.361 1.00 98.44 110 THR A O 1
ATOM 836 N N . GLU A 1 111 ? -2.005 -2.265 4.275 1.00 98.56 111 GLU A N 1
ATOM 837 C CA . GLU A 1 111 ? -3.379 -2.766 4.180 1.00 98.56 111 GLU A CA 1
ATOM 838 C C . GLU A 1 111 ? -3.632 -3.880 5.196 1.00 98.56 111 GLU A C 1
ATOM 840 O O . GLU A 1 111 ? -4.642 -3.858 5.901 1.00 98.56 111 GLU A O 1
ATOM 845 N N . LYS A 1 112 ? -2.678 -4.808 5.352 1.00 98.62 112 LYS A N 1
ATOM 846 C CA . LYS A 1 112 ? -2.749 -5.857 6.374 1.00 98.62 112 LYS A CA 1
ATOM 847 C C . LYS A 1 112 ? -2.805 -5.268 7.787 1.00 98.62 112 LYS A C 1
ATOM 849 O O . LYS A 1 112 ? -3.690 -5.626 8.559 1.00 98.62 112 LYS A O 1
ATOM 854 N N . ARG A 1 113 ? -1.909 -4.330 8.116 1.00 98.56 113 ARG A N 1
ATOM 855 C CA . ARG A 1 113 ? -1.902 -3.651 9.426 1.00 98.56 113 ARG A CA 1
ATOM 856 C C . ARG A 1 113 ? -3.198 -2.873 9.668 1.00 98.56 113 ARG A C 1
ATOM 858 O O . ARG A 1 113 ? -3.703 -2.849 10.790 1.00 98.56 113 ARG A O 1
ATOM 865 N N . LEU A 1 114 ? -3.758 -2.249 8.633 1.00 98.62 114 LEU A N 1
ATOM 866 C CA . LEU A 1 114 ? -5.025 -1.530 8.733 1.00 98.62 114 LEU A CA 1
ATOM 867 C C . LEU A 1 114 ? -6.196 -2.486 9.007 1.00 98.62 114 LEU A C 1
ATOM 869 O O . LEU A 1 114 ? -7.036 -2.196 9.855 1.00 98.62 114 LEU A O 1
ATOM 873 N N . ALA A 1 115 ? -6.230 -3.643 8.344 1.00 98.56 115 ALA A N 1
ATOM 874 C CA . ALA A 1 115 ? -7.230 -4.673 8.611 1.00 98.56 115 ALA A CA 1
ATOM 875 C C . ALA A 1 115 ? -7.120 -5.209 10.050 1.00 98.56 115 ALA A C 1
ATOM 877 O O . ALA A 1 115 ? -8.115 -5.245 10.770 1.00 98.56 115 ALA A O 1
ATOM 878 N N . GLU A 1 116 ? -5.905 -5.538 10.501 1.00 98.50 116 GLU A N 1
ATOM 879 C CA . GLU A 1 116 ? -5.644 -6.028 11.863 1.00 98.50 116 GLU A CA 1
ATOM 880 C C . GLU A 1 116 ? -6.049 -5.008 12.936 1.00 98.50 116 GLU A C 1
ATOM 882 O O . GLU A 1 116 ? -6.723 -5.349 13.909 1.00 98.50 116 GLU A O 1
ATOM 887 N N . THR A 1 117 ? -5.687 -3.737 12.753 1.00 98.44 117 THR A N 1
ATOM 888 C CA . THR A 1 117 ? -6.078 -2.662 13.681 1.00 98.44 117 THR A CA 1
ATOM 889 C C . THR A 1 117 ? -7.585 -2.410 13.669 1.00 98.44 117 THR A C 1
ATOM 891 O O . THR A 1 117 ? -8.175 -2.214 14.731 1.00 98.44 117 THR A O 1
ATOM 894 N N . GLY A 1 118 ? -8.231 -2.482 12.501 1.00 98.62 118 GLY A N 1
ATOM 895 C CA . GLY A 1 118 ? -9.684 -2.394 12.373 1.00 98.62 118 GLY A CA 1
ATOM 896 C C . GLY A 1 118 ? -10.417 -3.513 13.116 1.00 98.62 118 GLY A C 1
ATOM 897 O O . GLY A 1 118 ? -11.396 -3.249 13.818 1.00 98.62 118 GLY A O 1
ATOM 898 N N . ASP A 1 119 ? -9.933 -4.750 13.014 1.00 98.50 119 ASP A N 1
ATOM 899 C CA . ASP A 1 119 ? -10.511 -5.894 13.722 1.00 98.50 119 ASP A CA 1
ATOM 900 C C . ASP A 1 119 ? -10.290 -5.812 15.236 1.00 98.50 119 ASP A C 1
ATOM 902 O O . ASP A 1 119 ? -11.222 -6.071 16.003 1.00 98.50 119 ASP A O 1
ATOM 906 N N . ASN A 1 120 ? -9.103 -5.386 15.679 1.00 98.44 120 ASN A N 1
ATOM 907 C CA . ASN A 1 120 ? -8.821 -5.170 17.099 1.00 98.44 120 ASN A CA 1
ATOM 908 C C . ASN A 1 120 ? -9.736 -4.096 17.692 1.00 98.44 120 ASN A C 1
ATOM 910 O O . ASN A 1 120 ? -10.373 -4.337 18.715 1.00 98.44 120 ASN A O 1
ATOM 914 N N . LEU A 1 121 ? -9.909 -2.964 17.004 1.00 98.56 121 LEU A N 1
ATOM 915 C CA . LEU A 1 121 ? -10.791 -1.892 17.464 1.00 98.56 121 LEU A CA 1
ATOM 916 C C . LEU A 1 121 ? -12.252 -2.356 17.584 1.00 98.56 121 LEU A C 1
ATOM 918 O O . LEU A 1 121 ? -12.950 -1.991 18.532 1.00 98.56 121 LEU A O 1
ATOM 922 N N . ARG A 1 122 ? -12.733 -3.183 16.646 1.00 98.44 122 ARG A N 1
ATOM 923 C CA . ARG A 1 122 ? -14.084 -3.766 16.727 1.00 98.44 122 ARG A CA 1
ATOM 924 C C . ARG A 1 122 ? -14.227 -4.701 17.925 1.00 98.44 122 ARG A C 1
ATOM 926 O O . ARG A 1 122 ? -15.258 -4.651 18.596 1.00 98.44 122 ARG A O 1
ATOM 933 N N . ARG A 1 123 ? -13.217 -5.536 18.195 1.00 98.25 123 ARG A N 1
ATOM 934 C CA . ARG A 1 123 ? -13.202 -6.442 19.355 1.00 98.25 123 ARG A CA 1
ATOM 935 C C . ARG A 1 123 ? -13.211 -5.656 20.660 1.00 98.25 123 ARG A C 1
ATOM 937 O O . ARG A 1 123 ? -14.123 -5.853 21.456 1.00 98.25 123 ARG A O 1
ATOM 944 N N . GLU A 1 124 ? -12.293 -4.709 20.821 1.00 98.12 124 GLU A N 1
ATOM 945 C CA . GLU A 1 124 ? -12.202 -3.861 22.014 1.00 98.12 124 GLU A CA 1
ATOM 946 C C . GLU A 1 124 ? -13.479 -3.045 22.234 1.00 98.12 124 GLU A C 1
ATOM 948 O O . GLU A 1 124 ? -13.989 -2.967 23.349 1.00 98.12 124 GLU A O 1
ATOM 953 N N . SER A 1 125 ? -14.063 -2.480 21.171 1.00 98.25 125 SER A N 1
ATOM 954 C CA . SER A 1 125 ? -15.346 -1.776 21.267 1.00 98.25 125 SER A CA 1
ATOM 955 C C . SER A 1 125 ? -16.476 -2.703 21.728 1.00 98.25 125 SER A C 1
ATOM 957 O O . SER A 1 125 ? -17.309 -2.310 22.548 1.00 98.25 125 SER A O 1
ATOM 959 N N . GLY A 1 126 ? -16.507 -3.940 21.225 1.00 98.31 126 GLY A N 1
ATOM 960 C CA . GLY A 1 126 ? -17.468 -4.956 21.643 1.00 98.31 126 GLY A CA 1
ATOM 961 C C . GLY A 1 126 ? -17.296 -5.368 23.106 1.00 98.31 126 GLY A C 1
ATOM 962 O O . GLY A 1 126 ? -18.278 -5.426 23.845 1.00 98.31 126 GLY A O 1
ATOM 963 N N . GLU A 1 127 ? -16.062 -5.616 23.540 1.00 98.12 127 GLU A N 1
ATOM 964 C CA . GLU A 1 127 ? -15.733 -5.955 24.928 1.00 98.12 127 GLU A CA 1
ATOM 965 C C . GLU A 1 127 ? -16.067 -4.815 25.883 1.00 98.12 127 GLU A C 1
ATOM 967 O O . GLU A 1 127 ? -16.738 -5.037 26.890 1.00 98.12 127 GLU A O 1
ATOM 972 N N . ARG A 1 128 ? -15.705 -3.582 25.524 1.00 98.38 128 ARG A N 1
ATOM 973 C CA . ARG A 1 128 ? -16.027 -2.395 26.313 1.00 98.38 128 ARG A CA 1
ATOM 974 C C . ARG A 1 128 ? -17.532 -2.256 26.529 1.00 98.38 128 ARG A C 1
ATOM 976 O O . ARG A 1 128 ? -17.960 -2.092 27.666 1.00 98.38 128 ARG A O 1
ATOM 983 N N . LYS A 1 129 ? -18.344 -2.401 25.476 1.00 98.31 129 LYS A N 1
ATOM 984 C CA . LYS A 1 129 ? -19.814 -2.360 25.595 1.00 98.31 129 LYS A CA 1
ATOM 985 C C . LYS A 1 129 ? -20.358 -3.467 26.500 1.00 98.31 129 LYS A C 1
ATOM 987 O O . LYS A 1 129 ? -21.299 -3.230 27.251 1.00 98.31 129 LYS A O 1
ATOM 992 N N . ARG A 1 130 ? -19.783 -4.674 26.441 1.00 98.25 130 ARG A N 1
ATOM 993 C CA . ARG A 1 130 ? -20.175 -5.789 27.322 1.00 98.25 130 ARG A CA 1
ATOM 994 C C . ARG A 1 130 ? -19.847 -5.489 28.781 1.00 98.25 130 ARG A C 1
ATOM 996 O O . ARG A 1 130 ? -20.699 -5.698 29.637 1.00 98.25 130 ARG A O 1
ATOM 1003 N N . ILE A 1 131 ? -18.648 -4.979 29.054 1.00 98.31 131 ILE A N 1
ATOM 1004 C CA . ILE A 1 131 ? -18.223 -4.599 30.406 1.00 98.31 131 ILE A CA 1
ATOM 1005 C C . ILE A 1 131 ? -19.102 -3.467 30.941 1.00 98.31 131 ILE A C 1
ATOM 1007 O O . ILE A 1 131 ? -19.580 -3.558 32.065 1.00 98.31 131 ILE A O 1
ATOM 1011 N N . GLU A 1 132 ? -19.372 -2.438 30.135 1.00 98.19 132 GLU A N 1
ATOM 1012 C CA . GLU A 1 132 ? -20.260 -1.331 30.509 1.00 98.19 132 GLU A CA 1
ATOM 1013 C C . GLU A 1 132 ? -21.680 -1.831 30.830 1.00 98.19 132 GLU A C 1
ATOM 1015 O O . GLU A 1 132 ? -22.258 -1.428 31.840 1.00 98.19 132 GLU A O 1
ATOM 1020 N N . ALA A 1 133 ? -22.223 -2.763 30.038 1.00 98.12 133 ALA A N 1
ATOM 1021 C CA . ALA A 1 133 ? -23.532 -3.362 30.299 1.00 98.12 133 ALA A CA 1
ATOM 1022 C C . ALA A 1 133 ? -23.559 -4.191 31.596 1.00 98.12 133 ALA A C 1
ATOM 1024 O O . ALA A 1 133 ? -24.492 -4.058 32.389 1.00 98.12 133 ALA A O 1
ATOM 1025 N N . LEU A 1 134 ? -22.529 -5.009 31.841 1.00 98.06 134 LEU A N 1
ATOM 1026 C CA . LEU A 1 134 ? -22.400 -5.783 33.080 1.00 98.06 134 LEU A CA 1
ATOM 1027 C C . LEU A 1 134 ? -22.251 -4.866 34.298 1.00 98.06 134 LEU A C 1
ATOM 1029 O O . LEU A 1 134 ? -22.916 -5.074 35.310 1.00 98.06 134 LEU A O 1
ATOM 1033 N N . ALA A 1 135 ? -21.430 -3.821 34.197 1.00 98.12 135 ALA A N 1
ATOM 1034 C CA . ALA A 1 135 ? -21.254 -2.841 35.262 1.00 98.12 135 ALA A CA 1
ATOM 1035 C C . ALA A 1 135 ? -22.570 -2.115 35.581 1.00 98.12 135 ALA A C 1
ATOM 1037 O O . ALA A 1 135 ? -22.920 -1.976 36.752 1.00 98.12 135 ALA A O 1
ATOM 1038 N N . ALA A 1 136 ? -23.333 -1.714 34.560 1.00 98.06 136 ALA A N 1
ATOM 1039 C CA . ALA A 1 136 ? -24.648 -1.103 34.741 1.00 98.06 136 ALA A CA 1
ATOM 1040 C C . ALA A 1 136 ? -25.645 -2.063 35.412 1.00 98.06 136 ALA A C 1
ATOM 1042 O O . ALA A 1 136 ? -26.373 -1.661 36.320 1.00 98.06 136 ALA A O 1
ATOM 1043 N N . GLN A 1 137 ? -25.647 -3.340 35.015 1.00 97.75 137 GLN A N 1
ATOM 1044 C CA . GLN A 1 137 ? -26.487 -4.366 35.631 1.00 97.75 137 GLN A CA 1
ATOM 1045 C C . GLN A 1 137 ? -26.135 -4.575 37.109 1.00 97.75 137 GLN A C 1
ATOM 1047 O O . GLN A 1 137 ? -27.028 -4.560 37.957 1.00 97.75 137 GLN A O 1
ATOM 1052 N N . HIS A 1 138 ? -24.848 -4.726 37.430 1.00 96.81 138 HIS A N 1
ATOM 1053 C CA . HIS A 1 138 ? -24.384 -4.866 38.809 1.00 96.81 138 HIS A CA 1
ATOM 1054 C C . HIS A 1 138 ? -24.720 -3.631 39.647 1.00 96.81 138 HIS A C 1
ATOM 1056 O O . HIS A 1 138 ? -25.236 -3.769 40.753 1.00 96.81 138 HIS A O 1
ATOM 1062 N N . ALA A 1 139 ? -24.496 -2.425 39.121 1.00 97.44 139 ALA A N 1
ATOM 1063 C CA . ALA A 1 139 ? -24.843 -1.187 39.813 1.00 97.44 139 ALA A CA 1
ATOM 1064 C C . ALA A 1 139 ? -26.347 -1.103 40.118 1.00 97.44 139 ALA A C 1
ATOM 1066 O O . ALA A 1 139 ? -26.726 -0.750 41.234 1.00 97.44 139 ALA A O 1
ATOM 1067 N N . ALA A 1 140 ? -27.207 -1.491 39.170 1.00 97.00 140 ALA A N 1
ATOM 1068 C CA . ALA A 1 140 ? -28.652 -1.534 39.381 1.00 97.00 140 ALA A CA 1
ATOM 1069 C C . ALA A 1 140 ? -29.055 -2.563 40.453 1.00 97.00 140 ALA A C 1
ATOM 1071 O O . ALA A 1 140 ? -29.848 -2.247 41.340 1.00 97.00 140 ALA A O 1
ATOM 1072 N N . GLN A 1 141 ? -28.483 -3.771 40.416 1.00 96.50 141 GLN A N 1
ATOM 1073 C CA . GLN A 1 141 ? -28.738 -4.818 41.416 1.00 96.50 141 GLN A CA 1
ATOM 1074 C C . GLN A 1 141 ? -28.283 -4.401 42.819 1.00 96.50 141 GLN A C 1
ATOM 1076 O O . GLN A 1 141 ? -29.018 -4.575 43.796 1.00 96.50 141 GLN A O 1
ATOM 1081 N N . HIS A 1 142 ? -27.090 -3.815 42.931 1.00 95.19 142 HIS A N 1
ATOM 1082 C CA . HIS A 1 142 ? -26.589 -3.290 44.196 1.00 95.19 142 HIS A CA 1
ATOM 1083 C C . HIS A 1 142 ? -27.455 -2.138 44.705 1.00 95.19 142 HIS A C 1
ATOM 1085 O O . HIS A 1 142 ? -27.815 -2.142 45.878 1.00 95.19 142 HIS A O 1
ATOM 1091 N N . GLY A 1 143 ? -27.865 -1.212 43.833 1.00 96.06 143 GLY A N 1
ATOM 1092 C CA . GLY A 1 143 ? -28.777 -0.125 44.190 1.00 96.06 143 GLY A CA 1
ATOM 1093 C C . GLY A 1 143 ? -30.112 -0.631 44.742 1.00 96.06 143 GLY A C 1
ATOM 1094 O O . GLY A 1 143 ? -30.557 -0.165 45.787 1.00 96.06 143 GLY A O 1
ATOM 1095 N N . GLN A 1 144 ? -30.714 -1.644 44.108 1.00 95.50 144 GLN A N 1
ATOM 1096 C CA . GLN A 1 144 ? -31.937 -2.283 44.612 1.00 95.50 144 GLN A CA 1
ATOM 1097 C C . GLN A 1 144 ? -31.723 -2.961 45.969 1.00 95.50 144 GLN A C 1
ATOM 1099 O O . GLN A 1 144 ? -32.566 -2.844 46.854 1.00 95.50 144 GLN A O 1
ATOM 1104 N N . THR A 1 145 ? -30.594 -3.649 46.146 1.00 93.06 145 THR A N 1
ATOM 1105 C CA . THR A 1 145 ? -30.264 -4.327 47.407 1.00 93.06 145 THR A CA 1
ATOM 1106 C C . THR A 1 145 ? -30.078 -3.318 48.541 1.00 93.06 145 THR A C 1
ATOM 1108 O O . THR A 1 145 ? -30.622 -3.510 49.625 1.00 93.06 145 THR A O 1
ATOM 1111 N N . ILE A 1 146 ? -29.360 -2.218 48.291 1.00 95.12 146 ILE A N 1
ATOM 1112 C CA . ILE A 1 146 ? -29.164 -1.138 49.266 1.00 95.12 146 ILE A CA 1
ATOM 1113 C C . ILE A 1 146 ? -30.509 -0.497 49.615 1.00 95.12 146 ILE A C 1
ATOM 1115 O O . ILE A 1 146 ? -30.827 -0.411 50.797 1.00 95.12 146 ILE A O 1
ATOM 1119 N N . ALA A 1 147 ? -31.339 -0.154 48.626 1.00 95.25 147 ALA A N 1
ATOM 1120 C CA . ALA A 1 147 ? -32.660 0.428 48.870 1.00 95.25 147 ALA A CA 1
ATOM 1121 C C . ALA A 1 147 ? -33.559 -0.486 49.727 1.00 95.25 147 ALA A C 1
ATOM 1123 O O . ALA A 1 147 ? -34.216 -0.022 50.656 1.00 95.25 147 ALA A O 1
ATOM 1124 N N . GLN A 1 148 ? -33.546 -1.800 49.474 1.00 92.31 148 GLN A N 1
ATOM 1125 C CA . GLN A 1 148 ? -34.277 -2.771 50.299 1.00 92.31 148 GLN A CA 1
ATOM 1126 C C . GLN A 1 148 ? -33.726 -2.852 51.729 1.00 92.31 148 GLN A C 1
ATOM 1128 O O . GLN A 1 148 ? -34.498 -2.966 52.682 1.00 92.31 148 GLN A O 1
ATOM 1133 N N . CYS A 1 149 ? -32.402 -2.796 51.900 1.00 91.19 149 CYS A N 1
ATOM 1134 C CA . CYS A 1 149 ? -31.773 -2.757 53.219 1.00 91.19 149 CYS A CA 1
ATOM 1135 C C . CYS A 1 149 ? -32.136 -1.476 53.982 1.00 91.19 149 CYS A C 1
ATOM 1137 O O . CYS A 1 149 ? -32.472 -1.551 55.162 1.00 91.19 149 CYS A O 1
ATOM 1139 N N . GLU A 1 150 ? -32.110 -0.318 53.323 1.00 94.12 150 GLU A N 1
ATOM 1140 C CA . GLU A 1 150 ? -32.510 0.967 53.905 1.00 94.12 150 GLU A CA 1
ATOM 1141 C C . GLU A 1 150 ? -33.979 0.950 54.339 1.00 94.12 150 GLU A C 1
ATOM 1143 O O . GLU A 1 150 ? -34.287 1.315 55.474 1.00 94.12 150 GLU A O 1
ATOM 1148 N N . GLU A 1 151 ? -34.879 0.445 53.489 1.00 93.94 151 GLU A N 1
ATOM 1149 C CA . GLU A 1 151 ? -36.304 0.323 53.808 1.00 93.94 151 GLU A CA 1
ATOM 1150 C C . GLU A 1 151 ? -36.544 -0.601 55.012 1.00 93.94 151 GLU A C 1
ATOM 1152 O O . GLU A 1 151 ? -37.301 -0.261 55.924 1.00 93.94 151 GLU A O 1
ATOM 1157 N N . ARG A 1 152 ? -35.882 -1.764 55.054 1.00 91.25 152 ARG A N 1
ATOM 1158 C CA . ARG A 1 152 ? -35.992 -2.698 56.187 1.00 91.25 152 ARG A CA 1
ATOM 1159 C C . ARG A 1 152 ? -35.427 -2.105 57.470 1.00 91.25 152 ARG A C 1
ATOM 1161 O O . ARG A 1 152 ? -36.063 -2.237 58.511 1.00 91.25 152 ARG A O 1
ATOM 1168 N N . ASN A 1 153 ? -34.286 -1.421 57.401 1.00 92.62 153 ASN A N 1
ATOM 1169 C CA . ASN A 1 153 ? -33.692 -0.749 58.556 1.00 92.62 153 ASN A CA 1
ATOM 1170 C C . ASN A 1 153 ? -34.608 0.360 59.091 1.00 92.62 153 ASN A C 1
ATOM 1172 O O . ASN A 1 153 ? -34.787 0.468 60.304 1.00 92.62 153 ASN A O 1
ATOM 1176 N N . ALA A 1 154 ? -35.232 1.143 58.206 1.00 94.12 154 ALA A N 1
ATOM 1177 C CA . ALA A 1 154 ? -36.201 2.163 58.594 1.00 94.12 154 ALA A CA 1
ATOM 1178 C C . ALA A 1 154 ? -37.428 1.549 59.291 1.00 94.12 154 ALA A C 1
ATOM 1180 O O . ALA A 1 154 ? -37.840 2.032 60.347 1.00 94.12 154 ALA A O 1
ATOM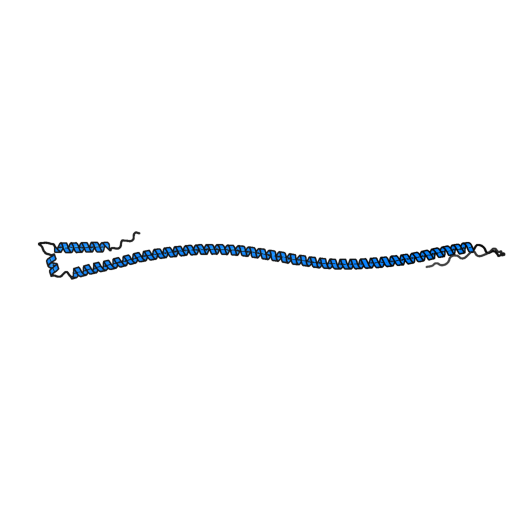 1181 N N . LYS A 1 155 ? -37.974 0.448 58.751 1.00 93.06 155 LYS A N 1
ATOM 1182 C CA . LYS A 1 155 ? -39.082 -0.297 59.376 1.00 93.06 155 LYS A CA 1
ATOM 1183 C C . LYS A 1 155 ? -38.686 -0.877 60.733 1.00 93.06 155 LYS A C 1
ATOM 1185 O O . LYS A 1 155 ? -39.423 -0.703 61.696 1.00 93.06 155 LYS A O 1
ATOM 1190 N N . LEU A 1 156 ? -37.508 -1.494 60.831 1.00 93.00 156 LEU A N 1
ATOM 1191 C CA . LEU A 1 156 ? -36.998 -2.086 62.069 1.00 93.00 156 LEU A CA 1
ATOM 1192 C C . LEU A 1 156 ? -36.851 -1.034 63.173 1.00 93.00 156 LEU A C 1
ATOM 1194 O O . LEU A 1 156 ? -37.266 -1.258 64.307 1.00 93.00 156 LEU A O 1
ATOM 1198 N N . HIS A 1 157 ? -36.293 0.128 62.831 1.00 92.75 157 HIS A N 1
ATOM 1199 C CA . HIS A 1 157 ? -36.199 1.253 63.753 1.00 92.75 157 HIS A CA 1
ATOM 1200 C C . HIS A 1 157 ? -37.589 1.734 64.197 1.00 92.75 157 HIS A C 1
ATOM 1202 O O . HIS A 1 157 ? -37.803 1.966 65.385 1.00 92.75 157 HIS A O 1
ATOM 1208 N N . GLY A 1 158 ? -38.542 1.851 63.266 1.00 91.81 158 GLY A N 1
ATOM 1209 C CA . GLY A 1 158 ? -39.926 2.227 63.565 1.00 91.81 158 GLY A CA 1
ATOM 1210 C C . GLY A 1 158 ? -40.614 1.271 64.543 1.00 91.81 158 GLY A C 1
ATOM 1211 O O . GLY A 1 158 ? -41.165 1.724 65.545 1.00 91.81 158 GLY A O 1
ATOM 1212 N N . GLU A 1 159 ? -40.524 -0.039 64.301 1.00 90.44 159 GLU A N 1
ATOM 1213 C CA . GLU A 1 159 ? -41.068 -1.067 65.201 1.00 90.44 159 GLU A CA 1
ATOM 1214 C C . GLU A 1 159 ? -40.374 -1.038 66.574 1.00 90.44 159 GLU A C 1
ATOM 1216 O O . GLU A 1 159 ? -41.035 -1.114 67.609 1.00 90.44 159 GLU A O 1
ATOM 1221 N N . GLY A 1 160 ? -39.051 -0.833 66.615 1.00 88.31 160 GLY A N 1
ATOM 1222 C CA . GLY A 1 160 ? -38.302 -0.681 67.866 1.00 88.31 160 GLY A CA 1
ATOM 1223 C C . GLY A 1 160 ? -38.760 0.520 68.703 1.00 88.31 160 GLY A C 1
ATOM 1224 O O . GLY A 1 160 ? -38.970 0.390 69.910 1.00 88.31 160 GLY A O 1
ATOM 1225 N N . VAL A 1 161 ? -38.971 1.679 68.069 1.00 90.19 161 VAL A N 1
ATOM 1226 C CA . VAL A 1 161 ? -39.520 2.874 68.735 1.00 90.19 161 VAL A CA 1
ATOM 1227 C C . VAL A 1 161 ? -40.946 2.621 69.228 1.00 90.19 161 VAL A C 1
ATOM 1229 O O . VAL A 1 161 ? -41.258 2.964 70.368 1.00 90.19 161 VAL A O 1
ATOM 1232 N N . ALA A 1 162 ? -41.799 1.983 68.421 1.00 86.81 162 ALA A N 1
ATOM 1233 C CA . ALA A 1 162 ? -43.167 1.649 68.817 1.00 86.81 162 ALA A CA 1
ATOM 1234 C C . ALA A 1 162 ? -43.206 0.725 70.048 1.00 86.81 162 ALA A C 1
ATOM 1236 O O . ALA A 1 162 ? -44.003 0.947 70.963 1.00 86.81 162 ALA A O 1
ATOM 1237 N N . LEU A 1 163 ? -42.305 -0.263 70.115 1.00 87.56 163 LEU A N 1
ATOM 1238 C CA . LEU A 1 163 ? -42.166 -1.152 71.271 1.00 87.56 163 LEU A CA 1
ATOM 1239 C C . LEU A 1 163 ? -41.773 -0.384 72.543 1.00 87.56 163 LEU A C 1
ATOM 1241 O O . LEU A 1 163 ? -42.347 -0.610 73.611 1.00 87.56 163 LEU A O 1
ATOM 1245 N N . LEU A 1 164 ? -40.806 0.535 72.428 1.00 84.94 164 LEU A N 1
ATOM 1246 C CA . LEU A 1 164 ? -40.341 1.368 73.541 1.00 84.94 164 LEU A CA 1
ATOM 1247 C C . LEU A 1 164 ? -41.436 2.315 74.043 1.00 84.94 164 LEU A C 1
ATOM 1249 O O . LEU A 1 164 ? -41.613 2.445 75.254 1.00 84.94 164 LEU A O 1
ATOM 1253 N N . GLU A 1 165 ? -42.194 2.940 73.141 1.00 85.94 165 GLU A N 1
ATOM 1254 C CA . GLU A 1 165 ? -43.325 3.798 73.509 1.00 85.94 165 GLU A CA 1
ATOM 1255 C C . GLU A 1 165 ? -44.449 2.998 74.182 1.00 85.94 165 GLU A C 1
ATOM 1257 O O . GLU A 1 165 ? -44.982 3.430 75.206 1.00 85.94 165 GLU A O 1
ATOM 1262 N N . HIS A 1 166 ? -44.759 1.790 73.698 1.00 82.88 166 HIS A N 1
ATOM 1263 C CA . HIS A 1 166 ? -45.736 0.914 74.352 1.00 82.88 166 HIS A CA 1
ATOM 1264 C C . HIS A 1 166 ? -45.285 0.499 75.762 1.00 82.88 166 HIS A C 1
ATOM 1266 O O . HIS A 1 166 ? -46.073 0.527 76.710 1.00 82.88 166 HIS A O 1
ATOM 1272 N N . TYR A 1 167 ? -43.997 0.179 75.932 1.00 81.38 167 TYR A N 1
ATOM 1273 C CA . TYR A 1 167 ? -43.422 -0.100 77.247 1.00 81.38 167 TYR A CA 1
ATOM 1274 C C . TYR A 1 167 ? -43.476 1.127 78.169 1.00 81.38 167 TYR A C 1
ATOM 1276 O O . TYR A 1 167 ? -43.834 1.006 79.339 1.00 81.38 167 TYR A O 1
ATOM 1284 N N . ARG A 1 168 ? -43.176 2.322 77.649 1.00 79.62 168 ARG A N 1
ATOM 1285 C CA . ARG A 1 168 ? -43.215 3.585 78.401 1.00 79.62 168 ARG A CA 1
ATOM 1286 C C . ARG A 1 168 ? -44.631 3.974 78.831 1.00 79.62 168 ARG A C 1
ATOM 1288 O O . ARG A 1 168 ? -44.810 4.485 79.934 1.00 79.62 168 ARG A O 1
ATOM 1295 N N . ALA A 1 169 ? -45.633 3.718 77.991 1.00 77.12 169 ALA A N 1
ATOM 1296 C CA . ALA A 1 169 ? -47.045 3.966 78.287 1.00 77.12 169 ALA A CA 1
ATOM 1297 C C . ALA A 1 169 ? -47.610 3.035 79.381 1.00 77.12 169 ALA A C 1
ATOM 1299 O O . ALA A 1 169 ? -48.698 3.278 79.916 1.00 77.12 169 ALA A O 1
ATOM 1300 N N . LYS A 1 170 ? -46.869 1.985 79.756 1.00 70.62 170 LYS A N 1
ATOM 1301 C CA . LYS A 1 170 ? -47.219 1.054 80.827 1.00 70.62 170 LYS A CA 1
ATOM 1302 C C . LYS A 1 170 ? -47.066 1.727 82.200 1.00 70.62 170 LYS A C 1
ATOM 1304 O O . LYS A 1 170 ? -46.044 1.625 82.869 1.00 70.62 170 LYS A O 1
ATOM 1309 N N . SER A 1 171 ? -48.101 2.447 82.628 1.00 63.16 171 SER A N 1
ATOM 1310 C CA . SER A 1 171 ? -48.171 3.063 83.960 1.00 63.16 171 SER A CA 1
ATOM 1311 C C . SER A 1 171 ? -48.423 2.026 85.070 1.00 63.16 171 SER A C 1
ATOM 1313 O O . SER A 1 171 ? -48.931 0.933 84.812 1.00 63.16 171 SER A O 1
ATOM 1315 N N . CYS A 1 172 ? -48.133 2.372 86.332 1.00 57.19 172 CYS A N 1
ATOM 1316 C CA . CYS A 1 172 ? -48.410 1.508 87.494 1.00 57.19 172 CYS A CA 1
ATOM 1317 C C . CYS A 1 172 ? -49.877 1.038 87.571 1.00 57.19 172 CYS A C 1
ATOM 1319 O O . CYS A 1 172 ? -50.142 -0.070 88.031 1.00 57.19 172 CYS A O 1
ATOM 1321 N N . PHE A 1 173 ? -50.828 1.845 87.087 1.00 56.66 173 PHE A N 1
ATOM 1322 C CA . PHE A 1 173 ? -52.247 1.481 87.026 1.00 56.66 173 PHE A CA 1
ATOM 1323 C C . PHE A 1 173 ? -52.536 0.446 85.922 1.00 56.66 173 PHE A C 1
ATOM 1325 O O . PHE A 1 173 ? -53.310 -0.485 86.127 1.00 56.66 173 PHE A O 1
ATOM 1332 N N . ALA A 1 174 ? -51.851 0.541 84.777 1.00 63.19 174 ALA A N 1
ATOM 1333 C CA . ALA A 1 174 ? -51.948 -0.436 83.691 1.00 63.19 174 ALA A CA 1
ATOM 1334 C C . ALA A 1 174 ? -51.359 -1.806 84.076 1.00 63.19 174 ALA A C 1
ATOM 1336 O O . ALA A 1 174 ? -51.896 -2.836 83.677 1.00 63.19 174 ALA A O 1
ATOM 1337 N N . ALA A 1 175 ? -50.297 -1.833 84.891 1.00 66.50 175 ALA A N 1
ATOM 1338 C CA . ALA A 1 175 ? -49.732 -3.074 85.426 1.00 66.50 175 ALA A CA 1
ATOM 1339 C C . ALA A 1 175 ? -50.693 -3.793 86.395 1.00 66.50 175 ALA A C 1
ATOM 1341 O O . ALA A 1 175 ? -50.780 -5.019 86.365 1.00 66.50 175 ALA A O 1
ATOM 1342 N N . ALA A 1 176 ? -51.454 -3.041 87.202 1.00 63.06 176 ALA A N 1
ATOM 1343 C CA . ALA A 1 176 ? -52.481 -3.596 88.087 1.00 63.06 176 ALA A CA 1
ATOM 1344 C C . ALA A 1 176 ? -53.678 -4.178 87.307 1.00 63.06 176 ALA A C 1
ATOM 1346 O O . ALA A 1 176 ? -54.121 -5.282 87.609 1.00 63.06 176 ALA A O 1
ATOM 1347 N N . LEU A 1 177 ? -54.143 -3.492 86.253 1.00 65.56 177 LEU A N 1
ATOM 1348 C CA . LEU A 1 177 ? -55.203 -3.984 85.354 1.00 65.56 177 LEU A CA 1
ATOM 1349 C C . LEU A 1 177 ? -54.796 -5.222 84.538 1.00 65.56 177 LEU A C 1
ATOM 1351 O O . LEU A 1 177 ? -55.639 -6.029 84.155 1.00 65.56 177 LEU A O 1
ATOM 1355 N N . GLN A 1 178 ? -53.503 -5.396 84.265 1.00 66.81 178 GLN A N 1
ATOM 1356 C CA . GLN A 1 178 ? -52.994 -6.574 83.561 1.00 66.81 178 GLN A CA 1
ATOM 1357 C C . GLN A 1 178 ? -53.011 -7.844 84.436 1.00 66.81 178 GLN A C 1
ATOM 1359 O O . GLN A 1 178 ? -53.019 -8.953 83.904 1.00 66.81 178 GLN A O 1
ATOM 1364 N N . ALA A 1 179 ? -53.048 -7.683 85.764 1.00 70.50 179 ALA A N 1
ATOM 1365 C CA . ALA A 1 179 ? -53.140 -8.760 86.750 1.00 70.50 179 ALA A CA 1
ATOM 1366 C C . ALA A 1 179 ? -54.592 -9.097 87.152 1.00 70.50 179 ALA A C 1
ATOM 1368 O O . ALA A 1 179 ? -54.801 -9.805 88.138 1.00 70.50 179 ALA A O 1
ATOM 1369 N N . GLU A 1 180 ? -55.602 -8.595 86.426 1.00 71.75 180 GLU A N 1
ATOM 1370 C CA . GLU A 1 180 ? -57.001 -8.823 86.792 1.00 71.75 180 GLU A CA 1
ATOM 1371 C C . GLU A 1 180 ? -57.408 -10.311 86.730 1.00 71.75 180 GLU A C 1
ATOM 1373 O O . GLU A 1 180 ? -57.303 -10.940 85.672 1.00 71.75 180 GLU A O 1
ATOM 1378 N N . PRO A 1 181 ? -57.955 -10.872 87.828 1.00 63.88 181 PRO A N 1
ATOM 1379 C CA . PRO A 1 181 ? -58.267 -12.297 87.929 1.00 63.88 181 PRO A CA 1
ATOM 1380 C C . PRO A 1 181 ? -59.603 -12.708 87.288 1.00 63.88 181 PRO A C 1
ATOM 1382 O O . PRO A 1 181 ? -59.869 -13.902 87.187 1.00 63.88 181 PRO A O 1
ATOM 1385 N N . PHE A 1 182 ? -60.453 -11.760 86.868 1.00 68.94 182 PHE A N 1
ATOM 1386 C CA . PHE A 1 182 ? -61.831 -12.069 86.457 1.00 68.94 182 PHE A CA 1
ATOM 1387 C C . PHE A 1 182 ? -62.038 -12.213 84.943 1.00 68.94 182 PHE A C 1
ATOM 1389 O O . PHE A 1 182 ? -62.759 -13.117 84.531 1.00 68.94 182 PHE A O 1
ATOM 1396 N N . THR A 1 183 ? -61.432 -11.363 84.104 1.00 77.25 183 THR A N 1
ATOM 1397 C CA . THR A 1 183 ? -61.673 -11.391 82.642 1.00 77.25 183 THR A CA 1
ATOM 1398 C C . THR A 1 183 ? -60.437 -11.725 81.807 1.00 77.25 183 THR A C 1
ATOM 1400 O O . THR A 1 183 ? -60.581 -12.215 80.691 1.00 77.25 183 THR A O 1
ATOM 1403 N N . GLY A 1 184 ? -59.220 -11.466 82.306 1.00 76.69 184 GLY A N 1
ATOM 1404 C CA . GLY A 1 184 ? -57.962 -11.759 81.601 1.00 76.69 184 GLY A CA 1
ATOM 1405 C C . GLY A 1 184 ? -57.740 -11.004 80.279 1.00 76.69 184 GLY A C 1
ATOM 1406 O O . GLY A 1 184 ? -56.711 -11.202 79.634 1.00 76.69 184 GLY A O 1
ATOM 1407 N N . LEU A 1 185 ? -58.658 -10.117 79.878 1.00 80.94 185 LEU A N 1
ATOM 1408 C CA . LEU A 1 185 ? -58.667 -9.462 78.564 1.00 80.94 185 LEU A CA 1
ATOM 1409 C C . LEU A 1 185 ? -57.384 -8.661 78.298 1.00 80.94 185 LEU A C 1
ATOM 1411 O O . LEU A 1 185 ? -56.808 -8.759 77.218 1.00 80.94 185 LEU A O 1
ATOM 1415 N N . LYS A 1 186 ? -56.875 -7.939 79.307 1.00 78.31 186 LYS A N 1
ATOM 1416 C CA . LYS A 1 186 ? -55.629 -7.162 79.193 1.00 78.31 186 LYS A CA 1
ATOM 1417 C C . LYS A 1 186 ? -54.370 -8.022 79.067 1.00 78.31 186 LYS A C 1
ATOM 1419 O O . LYS A 1 186 ? -53.378 -7.552 78.516 1.00 78.31 186 LYS A O 1
ATOM 1424 N N . ARG A 1 187 ? -54.387 -9.269 79.554 1.00 80.19 187 ARG A N 1
ATOM 1425 C CA . ARG A 1 187 ? -53.271 -10.206 79.357 1.00 80.19 187 ARG A CA 1
ATOM 1426 C C . ARG A 1 187 ? -53.205 -10.656 77.900 1.00 80.19 187 ARG A C 1
ATOM 1428 O O . ARG A 1 187 ? -52.146 -10.541 77.296 1.00 80.19 187 ARG A O 1
ATOM 1435 N N . VAL A 1 188 ? -54.344 -11.069 77.343 1.00 83.88 188 VAL A N 1
ATOM 1436 C CA . VAL A 1 188 ? -54.465 -11.494 75.938 1.00 83.88 188 VAL A CA 1
ATOM 1437 C C . VAL A 1 188 ? -54.128 -10.348 74.981 1.00 83.88 188 VAL A C 1
ATOM 1439 O O . VAL A 1 188 ? -53.434 -10.560 73.999 1.00 83.88 188 VAL A O 1
ATOM 1442 N N . GLU A 1 189 ? -54.546 -9.116 75.284 1.00 82.44 189 GLU A N 1
ATOM 1443 C CA . GLU A 1 189 ? -54.204 -7.932 74.478 1.00 82.44 189 GLU A CA 1
ATOM 1444 C C . GLU A 1 189 ? -52.686 -7.695 74.395 1.00 82.44 189 GLU A C 1
ATOM 1446 O O . GLU A 1 189 ? -52.169 -7.365 73.330 1.00 82.44 189 GLU A O 1
ATOM 1451 N N . VAL A 1 190 ? -51.954 -7.914 75.494 1.00 81.25 190 VAL A N 1
ATOM 1452 C CA . VAL A 1 190 ? -50.489 -7.780 75.503 1.00 81.25 190 VAL A CA 1
ATOM 1453 C C . VAL A 1 190 ? -49.793 -8.978 74.865 1.00 81.25 190 VAL A C 1
ATOM 1455 O O . VAL A 1 190 ? -48.795 -8.782 74.181 1.00 81.25 190 VAL A O 1
ATOM 1458 N N . GLU A 1 191 ? -50.298 -10.198 75.054 1.00 82.50 191 GLU A N 1
ATOM 1459 C CA . GLU A 1 191 ? -49.795 -11.379 74.339 1.00 82.50 191 GLU A CA 1
ATOM 1460 C C . GLU A 1 191 ? -49.950 -11.197 72.823 1.00 82.50 191 GLU A C 1
ATOM 1462 O O . GLU A 1 191 ? -48.963 -11.327 72.105 1.00 82.50 191 GLU A O 1
ATOM 1467 N N . ASN A 1 192 ? -51.125 -10.769 72.349 1.00 85.19 192 ASN A N 1
ATOM 1468 C CA . ASN A 1 192 ? -51.364 -10.467 70.935 1.00 85.19 192 ASN A CA 1
ATOM 1469 C C . ASN A 1 192 ? -50.433 -9.365 70.421 1.00 85.19 192 ASN A C 1
ATOM 1471 O O . ASN A 1 192 ? -49.861 -9.508 69.351 1.00 85.19 192 ASN A O 1
ATOM 1475 N N . PHE A 1 193 ? -50.226 -8.291 71.191 1.00 84.88 193 PHE A N 1
ATOM 1476 C CA . PHE A 1 193 ? -49.284 -7.239 70.804 1.00 84.88 193 PHE A CA 1
ATOM 1477 C C . PHE A 1 193 ? -47.842 -7.755 70.687 1.00 84.88 193 PHE A C 1
ATOM 1479 O O . PHE A 1 193 ? -47.125 -7.383 69.761 1.00 84.88 193 PHE A O 1
ATOM 1486 N N . VAL A 1 194 ? -47.397 -8.593 71.629 1.00 84.88 194 VAL A N 1
ATOM 1487 C CA . VAL A 1 194 ? -46.044 -9.166 71.610 1.00 84.88 194 VAL A CA 1
ATOM 1488 C C . VAL A 1 194 ? -45.871 -10.121 70.433 1.00 84.88 194 VAL A C 1
ATOM 1490 O O . VAL A 1 194 ? -44.827 -10.065 69.788 1.00 84.88 194 VAL A O 1
ATOM 1493 N N . GLU A 1 195 ? -46.860 -10.966 70.143 1.00 86.75 195 GLU A N 1
ATOM 1494 C CA . GLU A 1 195 ? -46.833 -11.851 68.974 1.00 86.75 195 GLU A CA 1
ATOM 1495 C C . GLU A 1 195 ? -46.870 -11.045 67.665 1.00 86.75 195 GLU A C 1
ATOM 1497 O O . GLU A 1 195 ? -45.992 -11.228 66.829 1.00 86.75 195 GLU A O 1
ATOM 1502 N N . ASP A 1 196 ? -47.752 -10.048 67.534 1.00 87.06 196 ASP A N 1
ATOM 1503 C CA . ASP A 1 196 ? -47.799 -9.163 66.360 1.00 87.06 196 ASP A CA 1
ATOM 1504 C C . ASP A 1 196 ? -46.463 -8.434 66.137 1.00 87.06 196 ASP A C 1
ATOM 1506 O O . ASP A 1 196 ? -45.995 -8.286 65.005 1.00 87.06 196 ASP A O 1
ATOM 1510 N N . ALA A 1 197 ? -45.827 -7.957 67.211 1.00 85.69 197 ALA A N 1
ATOM 1511 C CA . ALA A 1 197 ? -44.529 -7.300 67.127 1.00 85.69 197 ALA A CA 1
ATOM 1512 C C . ALA A 1 197 ? -43.403 -8.284 66.774 1.00 85.69 197 ALA A C 1
ATOM 1514 O O . ALA A 1 197 ? -42.514 -7.935 65.996 1.00 85.69 1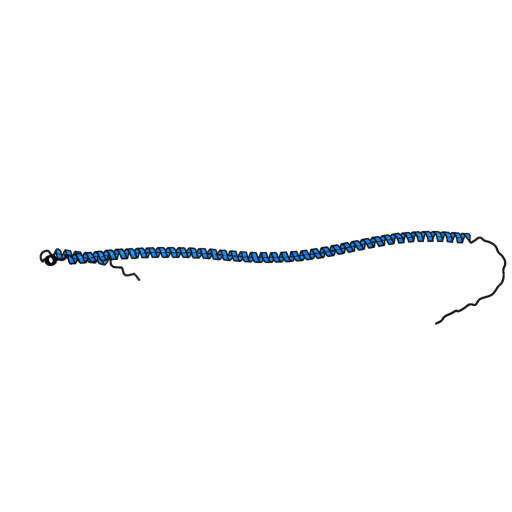97 ALA A O 1
ATOM 1515 N N . ARG A 1 198 ? -43.434 -9.511 67.311 1.00 86.75 198 ARG A N 1
ATOM 1516 C CA . ARG A 1 198 ? -42.495 -10.581 66.940 1.00 86.75 198 ARG A CA 1
ATOM 1517 C C . ARG A 1 198 ? -42.625 -10.929 65.466 1.00 86.75 198 ARG A C 1
ATOM 1519 O O . ARG A 1 198 ? -41.615 -10.890 64.772 1.00 86.75 198 ARG A O 1
ATOM 1526 N N . ASP A 1 199 ? -43.842 -11.144 64.977 1.00 88.12 199 ASP A N 1
ATOM 1527 C CA . ASP A 1 199 ? -44.113 -11.468 63.576 1.00 88.12 199 ASP A CA 1
ATOM 1528 C C . ASP A 1 199 ? -43.601 -10.371 62.629 1.00 88.12 199 ASP A C 1
ATOM 1530 O O . ASP A 1 199 ? -42.968 -10.654 61.607 1.00 88.12 199 ASP A O 1
ATOM 1534 N N . ARG A 1 200 ? -43.800 -9.093 62.985 1.00 88.00 200 ARG A N 1
ATOM 1535 C CA . ARG A 1 200 ? -43.271 -7.956 62.210 1.00 88.00 200 ARG A CA 1
ATOM 1536 C C . ARG A 1 200 ? -41.746 -7.901 62.213 1.00 88.00 200 ARG A C 1
ATOM 1538 O O . ARG A 1 200 ? -41.149 -7.669 61.162 1.00 88.00 200 ARG A O 1
ATOM 1545 N N . LEU A 1 201 ? -41.110 -8.104 63.367 1.00 86.19 201 LEU A N 1
ATOM 1546 C CA . LEU A 1 201 ? -39.649 -8.100 63.493 1.00 86.19 201 LEU A CA 1
ATOM 1547 C C . LEU A 1 201 ? -39.011 -9.292 62.766 1.00 86.19 201 LEU A C 1
ATOM 1549 O O . LEU A 1 201 ? -38.004 -9.118 62.075 1.00 86.19 201 LEU A O 1
ATOM 1553 N N . ASP A 1 202 ? -39.616 -10.475 62.856 1.00 86.62 202 ASP A N 1
ATOM 1554 C CA . ASP A 1 202 ? -39.164 -11.676 62.155 1.00 86.62 202 ASP A CA 1
ATOM 1555 C C . ASP A 1 202 ? -39.311 -11.526 60.635 1.00 86.62 202 ASP A C 1
ATOM 1557 O O . ASP A 1 202 ? -38.402 -11.902 59.891 1.00 86.62 202 ASP A O 1
ATOM 1561 N N . GLY A 1 203 ? -40.377 -10.872 60.161 1.00 84.12 203 GLY A N 1
ATOM 1562 C CA . GLY A 1 203 ? -40.551 -10.522 58.747 1.00 84.12 203 GLY A CA 1
ATOM 1563 C C . GLY A 1 203 ? -39.506 -9.537 58.196 1.00 84.12 203 GLY A C 1
ATOM 1564 O O . GLY A 1 203 ? -39.278 -9.492 56.985 1.00 84.12 203 GLY A O 1
ATOM 1565 N N . LEU A 1 204 ? -38.840 -8.761 59.059 1.00 85.88 204 LEU A N 1
ATOM 1566 C CA . LEU A 1 204 ? -37.777 -7.814 58.688 1.00 85.88 204 LEU A CA 1
ATOM 1567 C C . LEU A 1 204 ? -36.368 -8.416 58.767 1.00 85.88 204 LEU A C 1
ATOM 1569 O O . LEU A 1 204 ? -35.396 -7.773 58.354 1.00 85.88 204 LEU A O 1
ATOM 1573 N N . ARG A 1 205 ? -36.236 -9.642 59.280 1.00 81.50 205 ARG A N 1
ATOM 1574 C CA . ARG A 1 205 ? -34.950 -10.312 59.457 1.00 81.50 205 ARG A CA 1
ATOM 1575 C C . ARG A 1 205 ? -34.260 -10.535 58.108 1.00 81.50 205 ARG A C 1
ATOM 1577 O O . ARG A 1 205 ? -34.867 -10.962 57.126 1.00 81.50 205 ARG A O 1
ATOM 1584 N N . LEU A 1 206 ? -32.954 -10.268 58.054 1.00 71.69 206 LEU A N 1
ATOM 1585 C CA . LEU A 1 206 ? -32.152 -10.567 56.868 1.00 71.69 206 LEU A CA 1
ATOM 1586 C C . LEU A 1 206 ? -32.103 -12.086 56.655 1.00 71.69 206 LEU A C 1
ATOM 1588 O O . LEU A 1 206 ? -31.685 -12.830 57.545 1.00 71.69 206 LEU A O 1
ATOM 1592 N N . ALA A 1 207 ? -32.499 -12.542 55.465 1.00 65.25 207 ALA A N 1
ATOM 1593 C CA . ALA A 1 207 ? -32.234 -13.908 55.037 1.00 65.25 207 ALA A CA 1
ATOM 1594 C C . ALA A 1 207 ? -30.713 -14.118 54.974 1.00 65.25 207 ALA A C 1
ATOM 1596 O O . ALA A 1 207 ? -29.990 -13.283 54.424 1.00 65.25 207 ALA A O 1
ATOM 1597 N N . ALA A 1 208 ? -30.221 -15.213 55.558 1.00 51.66 208 ALA A N 1
ATOM 1598 C CA . ALA A 1 208 ? -28.809 -15.564 55.463 1.00 51.66 208 ALA A CA 1
ATOM 1599 C C . ALA A 1 208 ? -28.425 -15.740 53.982 1.00 51.66 208 ALA A C 1
ATOM 1601 O O . ALA A 1 208 ? -29.211 -16.325 53.231 1.00 51.66 208 ALA A O 1
ATOM 1602 N N . PRO A 1 209 ? -27.248 -15.258 53.544 1.00 49.62 209 PRO A N 1
ATOM 1603 C CA . PRO A 1 209 ? -26.822 -15.451 52.167 1.00 49.62 209 PRO A CA 1
ATOM 1604 C C . PRO A 1 209 ? -26.734 -16.954 51.877 1.00 49.62 209 PRO A C 1
ATOM 1606 O O . PRO A 1 209 ? -26.036 -17.689 52.581 1.00 49.62 209 PRO A O 1
ATOM 1609 N N . SER A 1 210 ? -27.462 -17.414 50.858 1.00 51.34 210 SER A N 1
ATOM 1610 C CA . SER A 1 210 ? -27.273 -18.748 50.292 1.00 51.34 210 SER A CA 1
ATOM 1611 C C . SER A 1 210 ? -25.850 -18.820 49.739 1.00 51.34 210 SER A C 1
ATOM 1613 O O . SER A 1 210 ? -25.509 -18.041 48.847 1.00 51.34 210 SER A O 1
ATOM 1615 N N . ARG A 1 211 ? -25.025 -19.685 50.338 1.00 36.88 211 ARG A N 1
ATOM 1616 C CA . ARG A 1 211 ? -23.664 -19.982 49.875 1.00 36.88 211 ARG A CA 1
ATOM 1617 C C . ARG A 1 211 ? -23.673 -20.637 48.504 1.00 36.88 211 ARG A C 1
ATOM 1619 O O . ARG A 1 211 ? -24.592 -21.452 48.267 1.00 36.88 211 ARG A O 1
#